Protein AF-A0AAW6RMY9-F1 (afdb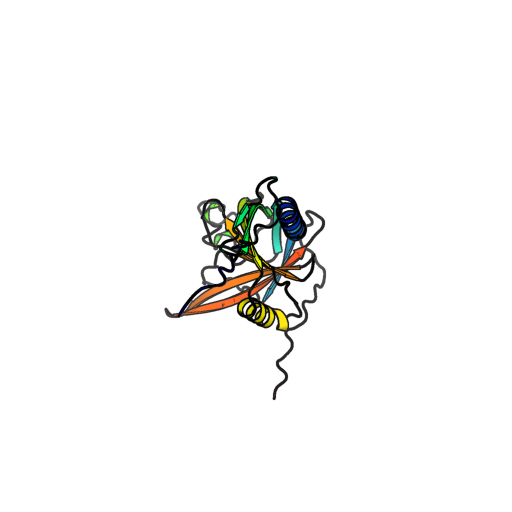_monomer_lite)

Secondary structure (DSSP, 8-state):
-----------------HHHHHHHHHHHHHHHSEEEEEEEEES----SSSPPPTTPPPTT-EEEEEEPTT--EEEGGGTEEEEEEEEEEESSPPGGGGGSTTTGGGS-TTS-S---S-EEEEEEEEEEE--HHHHHHHHHHHGGGT----SEEEEEEETT--SPPEEEEEETTTEEEEEEEEE--BTTB--EEEEEEEEEEESS------S---PPPPPPP---

Foldseek 3Di:
DDDDDPPPPPPPPVPDPPVVQVVVVVVVQLQQAAKKWFPDKVVGDDPDPAQDAPQDADHGKMKGKAFDPPAWDADSVQQKIKGKIKMKIADPGDLCQCSHPQRVVCAPPVSRDGDHDIDMFMKMKIKHFADPVRQVVVCVVCVLQPARWDRIWIWIATPVRDGDIWIWTDRPRFKIWTWDWGFPQDPNDTDIDTMITIITGDPDPDGDDPDDPDRDHRDDPPDD

Structure (mmCIF, N/CA/C/O backbone):
data_AF-A0AAW6RMY9-F1
#
_entry.id   AF-A0AAW6RMY9-F1
#
loop_
_atom_site.group_PDB
_atom_site.id
_atom_site.type_symbol
_atom_site.label_atom_id
_atom_site.label_alt_id
_atom_site.label_comp_id
_atom_site.label_asym_id
_atom_site.label_entity_id
_atom_site.label_seq_id
_atom_site.pdbx_PDB_ins_code
_atom_site.Cartn_x
_atom_site.Cartn_y
_atom_site.Cartn_z
_atom_site.occupancy
_atom_site.B_iso_or_equiv
_atom_site.auth_seq_id
_atom_site.auth_comp_id
_atom_site.auth_asym_id
_atom_site.auth_atom_id
_atom_site.pdbx_PDB_model_num
ATOM 1 N N . MET A 1 1 ? 59.620 4.412 -21.192 1.00 35.59 1 MET A N 1
ATOM 2 C CA . MET A 1 1 ? 58.927 5.672 -21.547 1.00 35.59 1 MET A CA 1
ATOM 3 C C . MET A 1 1 ? 57.607 5.329 -22.226 1.00 35.59 1 MET A C 1
ATOM 5 O O . MET A 1 1 ? 57.588 4.408 -23.027 1.00 35.59 1 MET A O 1
ATOM 9 N N . LYS A 1 2 ? 56.536 6.032 -21.825 1.00 31.38 2 LYS A N 1
ATOM 10 C CA . LYS A 1 2 ? 55.147 6.038 -22.344 1.00 31.38 2 LYS A CA 1
ATOM 11 C C . LYS A 1 2 ? 55.093 5.919 -23.886 1.00 31.38 2 LYS A C 1
ATOM 13 O O . LYS A 1 2 ? 55.986 6.436 -24.544 1.00 31.38 2 LYS A O 1
ATOM 18 N N . ARG A 1 3 ? 54.060 5.343 -24.514 1.00 35.50 3 ARG A N 1
ATOM 19 C CA . ARG A 1 3 ? 52.698 5.914 -24.663 1.00 35.50 3 ARG A CA 1
ATOM 20 C C . ARG A 1 3 ? 51.726 4.807 -25.114 1.00 35.50 3 ARG A C 1
ATOM 22 O O . ARG A 1 3 ? 51.980 4.140 -26.103 1.00 35.50 3 ARG A O 1
ATOM 29 N N . MET A 1 4 ? 50.753 4.460 -24.271 1.00 35.84 4 MET A N 1
ATOM 30 C CA . MET A 1 4 ? 49.359 4.946 -24.316 1.00 35.84 4 MET A CA 1
ATOM 31 C C . MET A 1 4 ? 48.554 4.395 -25.504 1.00 35.84 4 MET A C 1
ATOM 33 O O . MET A 1 4 ? 48.381 5.070 -26.513 1.00 35.84 4 MET A O 1
ATOM 37 N N . LEU A 1 5 ? 47.978 3.201 -25.312 1.00 36.66 5 LEU A N 1
ATOM 38 C CA . LEU A 1 5 ? 46.648 2.909 -25.842 1.00 36.66 5 LEU A CA 1
ATOM 39 C C . LEU A 1 5 ? 45.669 3.858 -25.138 1.00 36.66 5 LEU A C 1
ATOM 41 O O . LEU A 1 5 ? 45.364 3.671 -23.960 1.00 36.66 5 LEU A O 1
ATOM 45 N N . LEU A 1 6 ? 45.196 4.887 -25.839 1.00 35.59 6 LEU A N 1
ATOM 46 C CA . LEU A 1 6 ? 43.950 5.542 -25.461 1.00 35.59 6 LEU A CA 1
ATOM 47 C C . LEU A 1 6 ? 42.816 4.585 -25.833 1.00 35.59 6 LEU A C 1
ATOM 49 O O . LEU A 1 6 ? 42.291 4.605 -26.942 1.00 35.59 6 LEU A O 1
ATOM 53 N N . ALA A 1 7 ? 42.467 3.725 -24.880 1.00 39.03 7 ALA A N 1
ATOM 54 C CA . ALA A 1 7 ? 41.122 3.203 -24.786 1.00 39.03 7 ALA A CA 1
ATOM 55 C C . ALA A 1 7 ? 40.211 4.406 -24.521 1.00 39.03 7 ALA A C 1
ATOM 57 O O . ALA A 1 7 ? 40.140 4.924 -23.407 1.00 39.03 7 ALA A O 1
ATOM 58 N N . THR A 1 8 ? 39.543 4.883 -25.564 1.00 41.50 8 THR A N 1
ATOM 59 C CA . THR A 1 8 ? 38.285 5.605 -25.427 1.00 41.50 8 THR A CA 1
ATOM 60 C C . THR A 1 8 ? 37.304 4.650 -24.751 1.00 41.50 8 THR A C 1
ATOM 62 O O . THR A 1 8 ? 36.565 3.919 -25.405 1.00 41.50 8 THR A O 1
ATOM 65 N N . LEU A 1 9 ? 37.334 4.617 -23.413 1.00 38.09 9 LEU A N 1
ATOM 66 C CA . LEU A 1 9 ? 36.203 4.173 -22.616 1.00 38.09 9 LEU A CA 1
ATOM 67 C C . LEU A 1 9 ? 35.045 5.088 -23.006 1.00 38.09 9 LEU A C 1
ATOM 69 O O . LEU A 1 9 ? 34.932 6.220 -22.536 1.00 38.09 9 LEU A O 1
ATOM 73 N N . ALA A 1 10 ? 34.200 4.593 -23.904 1.00 40.12 10 ALA A N 1
ATOM 74 C CA . ALA A 1 10 ? 32.832 5.040 -23.974 1.00 40.12 10 ALA A CA 1
ATOM 75 C C . ALA A 1 10 ? 32.250 4.833 -22.572 1.00 40.12 10 ALA A C 1
ATOM 77 O O . ALA A 1 10 ? 31.985 3.707 -22.152 1.00 40.12 10 ALA A O 1
ATOM 78 N N . LEU A 1 11 ? 32.099 5.932 -21.835 1.00 38.81 11 LEU A N 1
ATOM 79 C CA . LEU A 1 11 ? 31.124 6.057 -20.764 1.00 38.81 11 LEU A CA 1
ATOM 80 C C . LEU A 1 11 ? 29.750 5.827 -21.403 1.00 38.81 11 LEU A C 1
ATOM 82 O O . LEU A 1 11 ? 29.025 6.766 -21.724 1.00 38.81 11 LEU A O 1
ATOM 86 N N . LEU A 1 12 ? 29.410 4.559 -21.634 1.00 39.88 12 LEU A N 1
ATOM 87 C CA . LEU A 1 12 ? 28.035 4.117 -21.764 1.00 39.88 12 LEU A CA 1
ATOM 88 C C . LEU A 1 12 ? 27.401 4.345 -20.394 1.00 39.88 12 LEU A C 1
ATOM 90 O O . LEU A 1 12 ? 27.313 3.452 -19.556 1.00 39.88 12 LEU A O 1
ATOM 94 N N . ALA A 1 13 ? 26.950 5.576 -20.161 1.00 41.66 13 ALA A N 1
ATOM 95 C CA . ALA A 1 13 ? 25.741 5.746 -19.389 1.00 41.66 13 ALA A CA 1
ATOM 96 C C . ALA A 1 13 ? 24.705 4.853 -20.083 1.00 41.66 13 ALA A C 1
ATOM 98 O O . ALA A 1 13 ? 24.342 5.123 -21.229 1.00 41.66 13 ALA A O 1
ATOM 99 N N . CYS A 1 14 ? 24.312 3.750 -19.441 1.00 43.59 14 CYS A N 1
ATOM 100 C CA . CYS A 1 14 ? 23.215 2.892 -19.879 1.00 43.59 14 CYS A CA 1
ATOM 101 C C . CYS A 1 14 ? 21.918 3.711 -19.877 1.00 43.59 14 CYS A C 1
ATOM 103 O O . CYS A 1 14 ? 21.077 3.596 -18.988 1.00 43.59 14 CYS A O 1
ATOM 105 N N . GLN A 1 15 ? 21.753 4.591 -20.859 1.00 53.41 15 GLN A N 1
ATOM 106 C CA . GLN A 1 15 ? 20.471 5.178 -21.172 1.00 53.41 15 GLN A CA 1
ATOM 107 C C . GLN A 1 15 ? 19.685 4.074 -21.860 1.00 53.41 15 GLN A C 1
ATOM 109 O O . GLN A 1 15 ? 19.936 3.751 -23.019 1.00 53.41 15 GLN A O 1
ATOM 114 N N . MET A 1 16 ? 18.766 3.453 -21.118 1.00 55.19 16 MET A N 1
ATOM 115 C CA . MET A 1 16 ? 17.828 2.512 -21.719 1.00 55.19 16 MET A CA 1
ATOM 116 C C . MET A 1 16 ? 17.157 3.184 -22.929 1.00 55.19 16 MET A C 1
ATOM 118 O O . MET A 1 16 ? 16.776 4.361 -22.821 1.00 55.19 16 MET A O 1
ATOM 122 N N . PRO A 1 17 ? 17.016 2.484 -24.068 1.00 61.41 17 PRO A N 1
ATOM 123 C CA . PRO A 1 17 ? 16.275 3.015 -25.203 1.00 61.41 17 PRO A CA 1
ATOM 124 C C . PRO A 1 17 ? 14.863 3.410 -24.751 1.00 61.41 17 PRO A C 1
ATOM 126 O O . PRO A 1 17 ? 14.283 2.760 -23.882 1.00 61.41 17 PRO A O 1
ATOM 129 N N . VAL A 1 18 ? 14.320 4.494 -25.316 1.00 60.19 18 VAL A N 1
ATOM 130 C CA . VAL A 1 18 ? 13.036 5.091 -24.893 1.00 60.19 18 VAL A CA 1
ATOM 131 C C . VAL A 1 18 ? 11.911 4.046 -24.830 1.00 60.19 18 VAL A C 1
ATOM 133 O O . VAL A 1 18 ? 11.194 4.003 -23.837 1.00 60.19 18 VAL A O 1
ATOM 136 N N . GLY A 1 19 ? 11.846 3.123 -25.797 1.00 59.50 19 GLY A N 1
ATOM 137 C CA . GLY A 1 19 ? 10.861 2.033 -25.796 1.00 59.50 19 GLY A CA 1
ATOM 138 C C . GLY A 1 19 ? 10.989 1.052 -24.621 1.00 59.50 19 GLY A C 1
ATOM 139 O O . GLY A 1 19 ? 9.982 0.644 -24.058 1.00 59.50 19 GLY A O 1
ATOM 140 N N . ALA A 1 20 ? 12.209 0.738 -24.169 1.00 63.69 20 ALA A N 1
ATOM 141 C CA . ALA A 1 20 ? 12.418 -0.133 -23.006 1.00 63.69 20 ALA A CA 1
ATOM 142 C C . ALA A 1 20 ? 12.040 0.554 -21.680 1.00 63.69 20 ALA A C 1
ATOM 144 O O . ALA A 1 20 ? 11.663 -0.111 -20.716 1.00 63.69 20 ALA A O 1
ATOM 145 N N . LYS A 1 21 ? 12.124 1.893 -21.619 1.00 63.91 21 LYS A N 1
ATOM 146 C CA . LYS A 1 21 ? 11.670 2.673 -20.455 1.00 63.91 21 LYS A CA 1
ATOM 147 C C . LYS A 1 21 ? 10.151 2.644 -20.329 1.00 63.91 21 LYS A C 1
ATOM 149 O O . LYS A 1 21 ? 9.634 2.418 -19.238 1.00 63.91 21 LYS A O 1
ATOM 154 N N . GLU A 1 22 ? 9.460 2.855 -21.444 1.00 66.56 22 GLU A N 1
ATOM 155 C CA . GLU A 1 22 ? 8.001 2.835 -21.505 1.00 66.56 22 GLU A CA 1
ATOM 156 C C . GLU A 1 22 ? 7.456 1.439 -21.173 1.00 66.56 22 GLU A C 1
ATOM 158 O O . GLU A 1 22 ? 6.573 1.306 -20.330 1.00 66.56 22 GLU A O 1
ATOM 163 N N . GLU A 1 23 ? 8.076 0.384 -21.708 1.00 72.50 23 GLU A N 1
ATOM 164 C CA . GLU A 1 23 ? 7.722 -1.003 -21.397 1.00 72.50 23 GLU A CA 1
ATOM 165 C C . GLU A 1 23 ? 7.930 -1.357 -19.912 1.00 72.50 23 GLU A C 1
ATOM 167 O O . GLU A 1 23 ? 7.066 -1.984 -19.297 1.00 72.50 23 GLU A O 1
ATOM 172 N N . ALA A 1 24 ? 9.023 -0.900 -19.289 1.00 75.62 24 ALA A N 1
ATOM 173 C CA . ALA A 1 24 ? 9.262 -1.112 -17.859 1.00 75.62 24 ALA A CA 1
ATOM 174 C C . ALA A 1 24 ? 8.212 -0.411 -16.977 1.00 75.62 24 ALA A C 1
ATOM 176 O O . ALA A 1 24 ? 7.733 -0.995 -16.003 1.00 75.62 24 ALA A O 1
ATOM 177 N N . CYS A 1 25 ? 7.813 0.813 -17.332 1.00 76.19 25 CYS A N 1
ATOM 178 C CA . CYS A 1 25 ? 6.732 1.520 -16.644 1.00 76.19 25 CYS A CA 1
ATOM 179 C C . CYS A 1 25 ? 5.368 0.849 -16.854 1.00 76.19 25 CYS A C 1
ATOM 181 O O . CYS A 1 25 ? 4.580 0.785 -15.914 1.00 76.19 25 CYS A O 1
ATOM 183 N N . LEU A 1 26 ? 5.098 0.285 -18.036 1.00 77.31 26 LEU A N 1
ATOM 184 C CA . LEU A 1 26 ? 3.883 -0.497 -18.290 1.00 77.31 26 LEU A CA 1
ATOM 185 C C . LEU A 1 26 ? 3.832 -1.785 -17.452 1.00 77.31 26 LEU A C 1
ATOM 187 O O . LEU A 1 26 ? 2.762 -2.163 -16.972 1.00 77.31 26 LEU A O 1
ATOM 191 N N . GLN A 1 27 ? 4.973 -2.439 -17.224 1.00 81.50 27 GLN A N 1
ATOM 192 C CA . GLN A 1 27 ? 5.052 -3.592 -16.321 1.00 81.50 27 GLN A CA 1
ATOM 193 C C . GLN A 1 27 ? 4.770 -3.201 -14.866 1.00 81.50 27 GLN A C 1
ATOM 195 O O . GLN A 1 27 ? 3.984 -3.871 -14.194 1.00 81.50 27 GLN A O 1
ATOM 200 N N . ASP A 1 28 ? 5.380 -2.112 -14.388 1.00 83.12 28 ASP A N 1
ATOM 201 C CA . ASP A 1 28 ? 5.162 -1.604 -13.028 1.00 83.12 28 ASP A CA 1
ATOM 202 C C . ASP A 1 28 ? 3.698 -1.173 -12.831 1.00 83.12 28 ASP A C 1
ATOM 204 O O . ASP A 1 28 ? 3.064 -1.545 -11.840 1.00 83.12 28 ASP A O 1
ATOM 208 N N . ARG A 1 29 ? 3.124 -0.488 -13.831 1.00 84.00 29 ARG A N 1
ATOM 209 C CA . ARG A 1 29 ? 1.697 -0.151 -13.919 1.00 84.00 29 ARG A CA 1
ATOM 210 C C . ARG A 1 29 ? 0.822 -1.395 -13.778 1.00 84.00 29 ARG A C 1
ATOM 212 O O . ARG A 1 29 ? -0.085 -1.403 -12.954 1.00 84.00 29 ARG A O 1
ATOM 219 N N . GLY A 1 30 ? 1.101 -2.460 -14.532 1.00 83.44 30 GLY A N 1
ATOM 220 C CA . GLY A 1 30 ? 0.297 -3.688 -14.517 1.00 83.44 30 GLY A CA 1
ATOM 221 C C . GLY A 1 30 ? 0.263 -4.418 -13.165 1.00 83.44 30 GLY A C 1
ATOM 222 O O . GLY A 1 30 ? -0.679 -5.175 -12.900 1.00 83.44 30 GLY A O 1
ATOM 223 N N . LEU A 1 31 ? 1.267 -4.194 -12.309 1.00 88.44 31 LEU A N 1
ATOM 224 C CA . LEU A 1 31 ? 1.296 -4.681 -10.929 1.00 88.44 31 LEU A CA 1
ATOM 225 C C . LEU A 1 31 ? 0.642 -3.702 -9.951 1.00 88.44 31 LEU A C 1
ATOM 227 O O . LEU A 1 31 ? -0.108 -4.142 -9.087 1.00 88.44 31 LEU A O 1
ATOM 231 N N . LEU A 1 32 ? 0.880 -2.399 -10.054 1.00 89.94 32 LEU A N 1
ATOM 232 C CA . LEU A 1 32 ? 0.306 -1.437 -9.110 1.00 89.94 32 LEU A CA 1
ATOM 233 C C . LEU A 1 32 ? -1.183 -1.199 -9.333 1.00 89.94 32 LEU A C 1
ATOM 235 O O . LEU A 1 32 ? -1.934 -1.144 -8.364 1.00 89.94 32 LEU A O 1
ATOM 239 N N . GLU A 1 33 ? -1.621 -1.068 -10.583 1.00 90.44 33 GLU A N 1
ATOM 240 C CA . GLU A 1 33 ? -3.007 -0.728 -10.879 1.00 90.44 33 GLU A CA 1
ATOM 241 C C . GLU A 1 33 ? -3.961 -1.826 -10.429 1.00 90.44 33 GLU A C 1
ATOM 243 O O . GLU A 1 33 ? -3.798 -3.004 -10.758 1.00 90.44 33 GLU A O 1
ATOM 248 N N . GLY A 1 34 ? -4.994 -1.431 -9.696 1.00 91.75 34 GLY A N 1
ATOM 249 C CA . GLY A 1 34 ? -6.040 -2.328 -9.235 1.00 91.75 34 GLY A CA 1
ATOM 250 C C . GLY A 1 34 ? -6.568 -1.963 -7.860 1.00 91.75 34 GLY A C 1
ATOM 251 O O . GLY A 1 34 ? -6.213 -0.945 -7.271 1.00 91.75 34 GLY A O 1
ATOM 252 N N . THR A 1 35 ? -7.448 -2.821 -7.355 1.00 94.31 35 THR A N 1
ATOM 253 C CA . THR A 1 35 ? -8.084 -2.655 -6.052 1.00 94.31 35 THR A CA 1
ATOM 254 C C . THR A 1 35 ? -7.593 -3.720 -5.091 1.00 94.31 35 THR A C 1
ATOM 256 O O . THR A 1 35 ? -7.531 -4.901 -5.435 1.00 94.31 35 THR A O 1
ATOM 259 N N . PHE A 1 36 ? -7.288 -3.302 -3.870 1.00 95.25 36 PHE A N 1
ATOM 260 C CA . PHE A 1 36 ? -6.687 -4.113 -2.831 1.00 95.25 36 PHE A CA 1
ATOM 261 C C . PHE A 1 36 ? -7.446 -3.932 -1.519 1.00 95.25 36 PHE A C 1
ATOM 263 O O . PHE A 1 36 ? -7.850 -2.823 -1.176 1.00 95.25 36 PHE A O 1
ATOM 270 N N . VAL A 1 37 ? -7.646 -5.020 -0.783 1.00 95.25 37 VAL A N 1
ATOM 271 C CA . VAL A 1 37 ? -8.290 -5.001 0.538 1.00 95.25 37 VAL A CA 1
ATOM 272 C C . VAL A 1 37 ? -7.313 -5.561 1.557 1.00 95.25 37 VAL A C 1
ATOM 274 O O . VAL A 1 37 ? -6.754 -6.636 1.325 1.00 95.25 37 VAL A O 1
ATOM 277 N N . LEU A 1 38 ? -7.108 -4.845 2.662 1.00 94.56 38 LEU A N 1
ATOM 278 C CA . LEU A 1 38 ? -6.324 -5.326 3.790 1.00 94.56 38 LEU A CA 1
ATOM 279 C C . LEU A 1 38 ? -7.030 -6.541 4.392 1.00 94.56 38 LEU A C 1
ATOM 281 O O . LEU A 1 38 ? -8.145 -6.431 4.897 1.00 94.56 38 LEU A O 1
ATOM 285 N N . VAL A 1 39 ? -6.375 -7.698 4.329 1.00 91.25 39 VAL A N 1
ATOM 286 C CA . VAL A 1 39 ? -6.915 -8.956 4.865 1.00 91.25 39 VAL A CA 1
ATOM 287 C C . VAL A 1 39 ? -6.246 -9.375 6.166 1.00 91.25 39 VAL A C 1
ATOM 289 O O . VAL A 1 39 ? -6.802 -10.197 6.890 1.00 91.25 39 VAL A O 1
ATOM 292 N N . LYS A 1 40 ? -5.045 -8.861 6.463 1.00 89.12 40 LYS A N 1
ATOM 293 C CA . LYS A 1 40 ? -4.337 -9.185 7.704 1.00 89.12 40 LYS A CA 1
ATOM 294 C C . LYS A 1 40 ? -3.233 -8.185 8.026 1.00 89.12 40 LYS A C 1
ATOM 296 O O . LYS A 1 40 ? -2.450 -7.850 7.143 1.00 89.12 40 LYS A O 1
ATOM 301 N N . SER A 1 41 ? -3.100 -7.837 9.301 1.00 89.88 41 SER A N 1
ATOM 302 C CA . SER A 1 41 ? -1.914 -7.183 9.862 1.00 89.88 41 SER A CA 1
ATOM 303 C C . SER A 1 41 ? -1.181 -8.147 10.797 1.00 89.88 41 SER A C 1
ATOM 305 O O . SER A 1 41 ? -1.823 -8.915 11.522 1.00 89.88 41 SER A O 1
ATOM 307 N N . ILE A 1 42 ? 0.154 -8.164 10.754 1.00 87.12 42 ILE A N 1
ATOM 308 C CA . ILE A 1 42 ? 0.976 -9.011 11.624 1.00 87.12 42 ILE A CA 1
ATOM 309 C C . ILE A 1 42 ? 2.157 -8.216 12.213 1.00 87.12 42 ILE A C 1
ATOM 311 O O . ILE A 1 42 ? 3.031 -7.813 11.448 1.00 87.12 42 ILE A O 1
ATOM 315 N N . PRO A 1 43 ? 2.224 -8.041 13.549 1.00 83.88 43 PRO A N 1
ATOM 316 C CA . PRO A 1 43 ? 1.195 -8.427 14.517 1.00 83.88 43 PRO A CA 1
ATOM 317 C C . PRO A 1 43 ? -0.134 -7.701 14.251 1.00 83.88 43 PRO A C 1
ATOM 319 O O . PRO A 1 43 ? -0.183 -6.719 13.512 1.00 83.88 43 PRO A O 1
ATOM 322 N N . ALA A 1 44 ? -1.225 -8.221 14.819 1.00 82.50 44 ALA A N 1
ATOM 323 C CA . ALA A 1 44 ? -2.502 -7.519 14.758 1.00 82.50 44 ALA A CA 1
ATOM 324 C C . ALA A 1 44 ? -2.339 -6.128 15.388 1.00 82.50 44 ALA A C 1
ATOM 326 O O . ALA A 1 44 ? -1.686 -5.990 16.426 1.00 82.50 44 ALA A O 1
ATOM 327 N N . VAL A 1 45 ? -2.911 -5.109 14.754 1.00 77.50 45 VAL A N 1
ATOM 328 C CA . VAL A 1 45 ? -2.804 -3.729 15.230 1.00 77.50 45 VAL A CA 1
ATOM 329 C C . VAL A 1 45 ? -3.856 -3.523 16.312 1.00 77.50 45 VAL A C 1
ATOM 331 O O . VAL A 1 45 ? -5.046 -3.461 16.021 1.00 77.50 45 VAL A O 1
ATOM 334 N N . SER A 1 46 ? -3.431 -3.443 17.574 1.00 66.69 46 SER A N 1
ATOM 335 C CA . SER A 1 46 ? -4.312 -3.049 18.674 1.00 66.69 46 SER A CA 1
ATOM 336 C C . SER A 1 46 ? -4.216 -1.547 18.889 1.00 66.69 46 SER A C 1
ATOM 338 O O . SER A 1 46 ? -3.153 -1.023 19.216 1.00 66.69 46 SER A O 1
ATOM 340 N N . ILE A 1 47 ? -5.340 -0.866 18.733 1.00 58.91 47 ILE A N 1
ATOM 341 C CA . ILE A 1 47 ? -5.421 0.590 18.738 1.00 58.91 47 ILE A CA 1
ATOM 342 C C . ILE A 1 47 ? -5.638 1.069 20.179 1.00 58.91 47 ILE A C 1
ATOM 344 O O . ILE A 1 47 ? -6.738 1.466 20.565 1.00 58.91 47 ILE A O 1
ATOM 348 N N . GLY A 1 48 ? -4.606 0.906 21.010 1.00 62.00 48 GLY A N 1
ATOM 349 C CA . GLY A 1 48 ? -4.574 1.417 22.384 1.00 62.00 48 GLY A CA 1
ATOM 350 C C . GLY A 1 48 ? -4.406 2.943 22.442 1.00 62.00 48 GLY A C 1
ATOM 351 O O . GLY A 1 48 ? -4.838 3.659 21.543 1.00 62.00 48 GLY A O 1
ATOM 352 N N . GLU A 1 49 ? -3.756 3.442 23.500 1.00 49.75 49 GLU A N 1
ATOM 353 C CA . GLU A 1 49 ? -3.443 4.876 23.698 1.00 49.75 49 GLU A CA 1
ATOM 354 C C . GLU A 1 49 ? -2.263 5.389 22.848 1.00 49.75 49 GLU A C 1
ATOM 356 O O . GLU A 1 49 ? -1.938 6.572 22.889 1.00 49.75 49 GLU A O 1
ATOM 361 N N . SER A 1 50 ? -1.600 4.518 22.085 1.00 54.47 50 SER A N 1
ATOM 362 C CA . SER A 1 50 ? -0.497 4.893 21.198 1.00 54.47 50 SER A CA 1
ATOM 363 C C . SER A 1 50 ? -1.011 5.628 19.959 1.00 54.47 50 SER A C 1
ATOM 365 O O . SER A 1 50 ? -1.947 5.153 19.309 1.00 54.47 50 SER A O 1
ATOM 367 N N . GLU A 1 51 ? -0.366 6.739 19.594 1.00 59.56 51 GLU A N 1
ATOM 368 C CA . GLU A 1 51 ? -0.598 7.404 18.311 1.00 59.56 51 GLU A CA 1
ATOM 369 C C . GLU A 1 51 ? -0.341 6.416 17.171 1.00 59.56 51 GLU A C 1
ATOM 371 O O . GLU A 1 51 ? 0.739 5.842 17.030 1.00 59.56 51 GLU A O 1
ATOM 376 N N . LEU A 1 52 ? -1.374 6.175 16.369 1.00 65.81 52 LEU A N 1
ATOM 377 C CA . LEU A 1 52 ? -1.250 5.347 15.184 1.00 65.81 52 LEU A CA 1
ATOM 378 C C . LEU A 1 52 ? -0.445 6.110 14.130 1.00 65.81 52 LEU A C 1
ATOM 380 O O . LEU A 1 52 ? -0.879 7.163 13.655 1.00 65.81 52 LEU A O 1
ATOM 384 N N . ASP A 1 53 ? 0.691 5.540 13.733 1.00 69.88 53 ASP A N 1
ATOM 385 C CA . ASP A 1 53 ? 1.478 6.029 12.603 1.00 69.88 53 ASP A CA 1
ATOM 386 C C . ASP A 1 53 ? 0.600 6.073 11.332 1.00 69.88 53 ASP A C 1
ATOM 388 O O . ASP A 1 53 ? -0.213 5.178 11.069 1.00 69.88 53 ASP A O 1
ATOM 392 N N . GLY A 1 54 ? 0.743 7.134 10.531 1.00 69.38 54 GLY A N 1
ATOM 393 C CA . GLY A 1 54 ? 0.02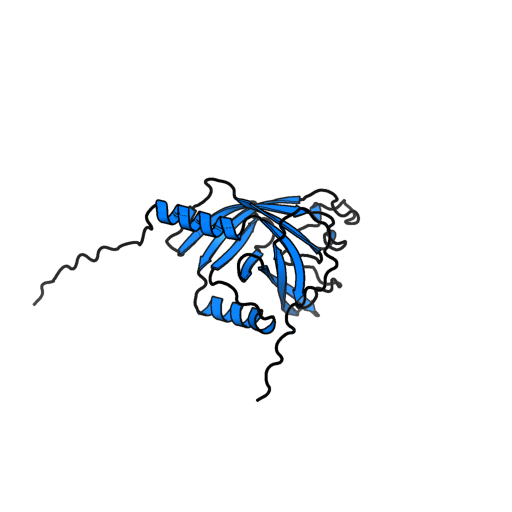2 7.305 9.266 1.00 69.38 54 GLY A CA 1
ATOM 394 C C . GLY A 1 54 ? 0.388 6.277 8.183 1.00 69.38 54 GLY A C 1
ATOM 395 O O . GLY A 1 54 ? -0.311 6.185 7.172 1.00 69.38 54 GLY A O 1
ATOM 396 N N . THR A 1 55 ? 1.460 5.501 8.378 1.00 81.44 55 THR A N 1
ATOM 397 C CA . THR A 1 55 ? 1.866 4.388 7.500 1.00 81.44 55 THR A CA 1
ATOM 398 C C . THR A 1 55 ? 1.062 3.110 7.728 1.00 81.44 55 THR A C 1
ATOM 400 O O . THR A 1 55 ? 1.071 2.223 6.870 1.00 81.44 55 THR A O 1
ATOM 403 N N . VAL A 1 56 ? 0.356 3.003 8.859 1.00 88.25 56 VAL A N 1
ATOM 404 C CA . VAL A 1 56 ? -0.441 1.829 9.222 1.00 88.25 56 VAL A CA 1
ATOM 405 C C . VAL A 1 56 ? -1.849 1.962 8.645 1.00 88.25 56 VAL A C 1
ATOM 407 O O . VAL A 1 56 ? -2.576 2.911 8.935 1.00 88.25 56 VAL A O 1
ATOM 410 N N . PHE A 1 57 ? -2.270 0.983 7.851 1.00 90.69 57 PHE A N 1
ATOM 411 C CA . PHE A 1 57 ? -3.663 0.863 7.420 1.00 90.69 57 PHE A CA 1
ATOM 412 C C . PHE A 1 57 ? -4.511 0.177 8.499 1.00 90.69 57 PHE A C 1
ATOM 414 O O . PHE A 1 57 ? -4.017 -0.666 9.242 1.00 90.69 57 PHE A O 1
ATOM 421 N N . LEU A 1 58 ? -5.797 0.507 8.581 1.00 88.12 58 LEU A N 1
ATOM 422 C CA . LEU A 1 58 ? -6.709 -0.108 9.547 1.00 88.12 58 LEU A CA 1
ATOM 423 C C . LEU A 1 58 ? -7.437 -1.311 8.950 1.00 88.12 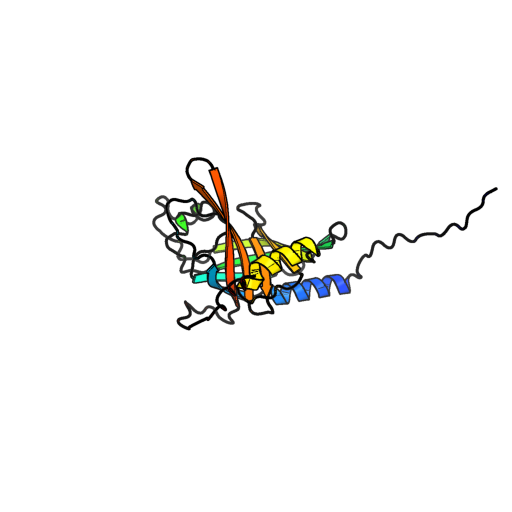58 LEU A C 1
ATOM 425 O O . LEU A 1 58 ? -7.636 -1.381 7.736 1.00 88.12 58 LEU A O 1
ATOM 429 N N . ASP A 1 59 ? -7.821 -2.262 9.801 1.00 85.50 59 ASP A N 1
ATOM 430 C CA . ASP A 1 59 ? -8.425 -3.529 9.380 1.00 85.50 59 ASP A CA 1
ATOM 431 C C . ASP A 1 59 ? -9.613 -3.324 8.427 1.00 85.50 59 ASP A C 1
ATOM 433 O O . ASP A 1 59 ? -10.474 -2.466 8.623 1.00 85.50 59 ASP A O 1
ATOM 437 N N . GLY A 1 60 ? -9.637 -4.114 7.349 1.00 86.44 60 GLY A N 1
ATOM 438 C CA . GLY A 1 60 ? -10.651 -4.019 6.298 1.00 86.44 60 GLY A CA 1
ATOM 439 C C . GLY A 1 60 ? -10.465 -2.860 5.312 1.00 86.44 60 GLY A C 1
ATOM 440 O O . GLY A 1 60 ? -11.239 -2.774 4.355 1.00 86.44 60 GLY A O 1
ATOM 441 N N . GLN A 1 61 ? -9.444 -2.005 5.479 1.00 92.69 61 GLN A N 1
ATOM 442 C CA . GLN A 1 61 ? -9.198 -0.889 4.567 1.00 92.69 61 GLN A CA 1
ATOM 443 C C . GLN A 1 61 ? -9.070 -1.366 3.122 1.00 92.69 61 GLN A C 1
ATOM 445 O O . GLN A 1 61 ? -8.276 -2.247 2.780 1.00 92.69 61 GLN A O 1
ATOM 450 N N . LYS A 1 62 ? -9.834 -0.712 2.252 1.00 95.12 62 LYS A N 1
ATOM 451 C CA . LYS A 1 62 ? -9.817 -0.933 0.814 1.00 95.12 62 LYS A CA 1
ATOM 452 C C . LYS A 1 62 ? -9.185 0.253 0.103 1.00 95.12 62 LYS A C 1
ATOM 454 O O . LYS A 1 62 ? -9.594 1.392 0.330 1.00 95.12 62 LYS A O 1
ATOM 459 N N . ILE A 1 63 ? -8.229 -0.024 -0.777 1.00 95.31 63 ILE A N 1
ATOM 460 C CA . ILE A 1 63 ? -7.566 0.975 -1.615 1.00 95.31 63 ILE A CA 1
ATOM 461 C C . ILE A 1 63 ? -7.681 0.607 -3.096 1.00 95.31 63 ILE A C 1
ATOM 463 O O . ILE A 1 63 ? -7.645 -0.570 -3.450 1.00 95.31 63 ILE A O 1
ATOM 467 N N . SER A 1 64 ? -7.808 1.600 -3.971 1.00 95.06 64 SER A N 1
ATOM 468 C CA . SER A 1 64 ? -7.569 1.441 -5.410 1.00 95.06 64 SER A CA 1
ATOM 469 C C . SER A 1 64 ? -6.394 2.303 -5.827 1.00 95.06 64 SER A C 1
ATOM 471 O O . SER A 1 64 ? -6.296 3.436 -5.373 1.00 95.06 64 SER A O 1
ATOM 473 N N . ILE A 1 65 ? -5.544 1.784 -6.705 1.00 94.38 65 ILE A N 1
ATOM 474 C CA . ILE A 1 65 ? -4.419 2.506 -7.296 1.00 94.38 65 ILE A CA 1
ATOM 475 C C . ILE A 1 65 ? -4.665 2.589 -8.804 1.00 94.38 65 ILE A C 1
ATOM 477 O O . ILE A 1 65 ? -4.943 1.566 -9.435 1.00 94.38 65 ILE A O 1
ATOM 481 N N . ALA A 1 66 ? -4.584 3.792 -9.368 1.00 90.62 66 ALA A N 1
ATOM 482 C CA . ALA A 1 66 ? -4.783 4.064 -10.792 1.00 90.62 66 ALA A CA 1
ATOM 483 C C . ALA A 1 66 ? -3.616 4.889 -11.346 1.00 90.62 66 ALA A C 1
ATOM 485 O O . ALA A 1 66 ? -3.143 5.812 -10.687 1.00 90.62 66 ALA A O 1
ATOM 486 N N . TYR A 1 67 ? -3.118 4.546 -12.531 1.00 85.00 67 TYR A N 1
ATOM 487 C CA . TYR A 1 67 ? -1.982 5.227 -13.150 1.00 85.00 67 TYR A CA 1
ATOM 488 C C . TYR A 1 67 ? -2.420 6.497 -13.882 1.00 85.00 67 TYR A C 1
ATOM 490 O O . TYR A 1 67 ? -3.414 6.488 -14.608 1.00 85.00 67 TYR A O 1
ATOM 498 N N . HIS A 1 68 ? -1.642 7.575 -13.762 1.00 81.81 68 HIS A N 1
ATOM 499 C CA . HIS A 1 68 ? -1.789 8.733 -14.642 1.00 81.81 68 HIS A CA 1
ATOM 500 C C . HIS A 1 68 ? -0.942 8.542 -15.900 1.00 81.81 68 HIS A C 1
ATOM 502 O O . HIS A 1 68 ? 0.289 8.467 -15.828 1.00 81.81 68 HIS A O 1
ATOM 508 N N . GLU A 1 69 ? -1.597 8.489 -17.059 1.00 74.25 69 GLU A N 1
ATOM 509 C CA . GLU A 1 69 ? -0.923 8.322 -18.347 1.00 74.25 69 GLU A CA 1
ATOM 510 C C . GLU A 1 69 ? 0.121 9.417 -18.612 1.00 74.25 69 GLU A C 1
ATOM 512 O O . GLU A 1 69 ? -0.059 10.580 -18.254 1.00 74.25 69 GLU A O 1
ATOM 517 N N . GLY A 1 70 ? 1.242 9.030 -19.230 1.00 71.06 70 GLY A N 1
ATOM 518 C CA . GLY A 1 70 ? 2.326 9.954 -19.582 1.00 71.06 70 GLY A CA 1
ATOM 519 C C . GLY A 1 70 ? 3.217 10.394 -18.415 1.00 71.06 70 GLY A C 1
ATOM 520 O O . GLY A 1 70 ? 4.068 11.257 -18.603 1.00 71.06 70 GLY A O 1
ATOM 521 N N . SER A 1 71 ? 3.066 9.813 -17.220 1.00 78.25 71 SER A N 1
ATOM 522 C CA . SER A 1 71 ? 3.791 10.247 -16.014 1.00 78.25 71 SER A CA 1
ATOM 523 C C . SER A 1 71 ? 5.126 9.536 -15.745 1.00 78.25 71 SER A C 1
ATOM 525 O O . SER A 1 71 ? 5.724 9.755 -14.695 1.00 78.25 71 SER A O 1
ATOM 527 N N . CYS A 1 72 ? 5.595 8.669 -16.647 1.00 82.50 72 CYS A N 1
ATOM 528 C CA . CYS A 1 72 ? 6.800 7.861 -16.436 1.00 82.50 72 CYS A CA 1
ATOM 529 C C . CYS A 1 72 ? 8.094 8.661 -16.657 1.00 82.50 72 CYS A C 1
ATOM 531 O O . CYS A 1 72 ? 8.471 8.980 -17.785 1.00 82.50 72 CYS A O 1
ATOM 533 N N . GLU A 1 73 ? 8.828 8.894 -15.574 1.00 83.75 73 GLU A N 1
ATOM 534 C CA . GLU A 1 73 ? 10.179 9.440 -15.583 1.00 83.75 73 GLU A CA 1
ATOM 535 C C . GLU A 1 73 ? 11.185 8.365 -15.162 1.00 83.75 73 GLU A C 1
ATOM 537 O O . GLU A 1 73 ? 10.975 7.628 -14.203 1.00 83.75 73 GLU A O 1
ATOM 542 N N . SER A 1 74 ? 12.319 8.276 -15.854 1.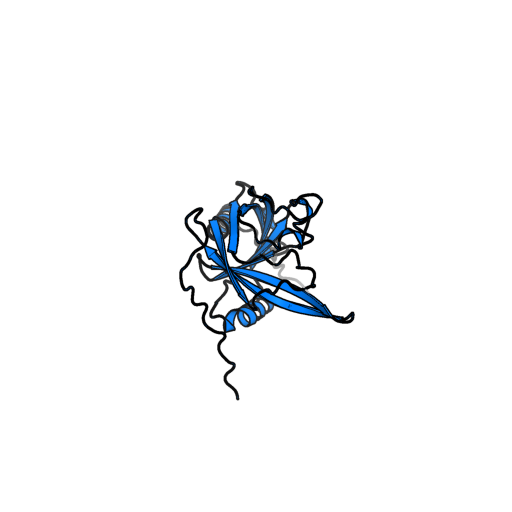00 79.00 74 SER A N 1
ATOM 543 C CA . SER A 1 74 ? 13.436 7.423 -15.437 1.00 79.00 74 SER A CA 1
ATOM 544 C C . SER A 1 74 ? 14.528 8.299 -14.853 1.00 79.00 74 SER A C 1
ATOM 546 O O . SER A 1 74 ? 14.901 9.295 -15.473 1.00 79.00 74 SER A O 1
ATOM 548 N N . TRP A 1 75 ? 15.036 7.930 -13.679 1.00 77.56 75 TRP A N 1
ATOM 549 C CA . TRP A 1 75 ? 16.115 8.619 -12.977 1.00 77.56 75 TRP A CA 1
ATOM 550 C C . TRP A 1 75 ? 17.345 7.694 -12.948 1.00 77.56 75 TRP A C 1
ATOM 552 O O . TRP A 1 75 ? 17.538 6.925 -12.003 1.00 77.56 75 TRP A O 1
ATOM 562 N N . PRO A 1 76 ? 18.192 7.719 -13.999 1.00 70.12 76 PRO A N 1
ATOM 563 C CA . PRO A 1 76 ? 19.236 6.713 -14.193 1.00 70.12 76 PRO A CA 1
ATOM 564 C C . PRO A 1 76 ? 20.335 6.756 -13.129 1.00 70.12 76 PRO A C 1
ATOM 566 O O . PRO A 1 76 ? 20.954 5.732 -12.859 1.00 70.12 76 PRO A O 1
ATOM 569 N N . SER A 1 77 ? 20.569 7.922 -12.518 1.00 69.69 77 SER A N 1
ATOM 570 C CA . SER A 1 77 ? 21.584 8.121 -11.476 1.00 69.69 77 SER A CA 1
ATOM 571 C C . SER A 1 77 ? 21.340 7.278 -10.226 1.00 69.69 77 SER A C 1
ATOM 573 O O . SER A 1 77 ? 22.297 6.918 -9.550 1.00 69.69 77 SER A O 1
ATOM 575 N N . ILE A 1 78 ? 20.078 6.951 -9.943 1.00 66.94 78 ILE A N 1
ATOM 576 C CA . ILE A 1 78 ? 19.668 6.134 -8.796 1.00 66.94 78 ILE A CA 1
ATOM 577 C C . ILE A 1 78 ? 18.895 4.881 -9.228 1.00 66.94 78 ILE A C 1
ATOM 579 O O . ILE A 1 78 ? 18.213 4.267 -8.418 1.00 66.94 78 ILE A O 1
ATOM 583 N N . GLN A 1 79 ? 18.980 4.528 -10.518 1.00 78.44 79 GLN A N 1
ATOM 584 C CA . GLN A 1 79 ? 18.328 3.359 -11.122 1.00 78.44 79 GLN A CA 1
ATOM 585 C C . GLN A 1 79 ? 16.834 3.227 -10.781 1.00 78.44 79 GLN A C 1
ATOM 587 O O . GLN A 1 79 ? 16.295 2.124 -10.707 1.00 78.44 79 GLN A O 1
ATOM 592 N N . SER A 1 80 ? 16.149 4.358 -10.616 1.00 83.31 80 SER A N 1
ATOM 593 C CA . SER A 1 80 ? 14.736 4.380 -10.264 1.00 83.31 80 SER A CA 1
ATOM 594 C C . SER A 1 80 ? 13.871 4.860 -11.423 1.00 83.31 80 SER A C 1
ATOM 596 O O . SER A 1 80 ? 14.325 5.477 -12.399 1.00 83.31 80 SER A O 1
ATOM 598 N N . ARG A 1 81 ? 12.590 4.532 -11.327 1.00 88.88 81 ARG A N 1
ATOM 599 C CA . ARG A 1 81 ? 11.525 5.063 -12.168 1.00 88.88 81 ARG A CA 1
ATOM 600 C C . ARG A 1 81 ? 10.514 5.737 -11.273 1.00 88.88 81 ARG A C 1
ATOM 602 O O . ARG A 1 81 ? 10.232 5.253 -10.182 1.00 88.88 81 ARG A O 1
ATOM 609 N N . VAL A 1 82 ? 9.971 6.843 -11.741 1.00 88.56 82 VAL A N 1
ATOM 610 C CA . VAL A 1 82 ? 8.983 7.613 -11.012 1.00 88.56 82 VAL A CA 1
ATOM 611 C C . VAL A 1 82 ? 7.755 7.794 -11.878 1.00 88.56 82 VAL A C 1
ATOM 613 O O . VAL A 1 82 ? 7.842 7.944 -13.093 1.00 88.56 82 VAL A O 1
ATOM 616 N N . SER A 1 83 ? 6.591 7.694 -11.260 1.00 90.25 83 SER A N 1
ATOM 617 C CA . SER A 1 83 ? 5.313 7.779 -11.946 1.00 90.25 83 SER A CA 1
ATOM 618 C C . SER A 1 83 ? 4.257 8.360 -11.029 1.00 90.25 83 SER A C 1
ATOM 620 O O . SER A 1 83 ? 4.304 8.165 -9.813 1.00 90.25 83 SER A O 1
ATOM 622 N N . ASN A 1 84 ? 3.300 9.066 -11.616 1.00 91.06 84 ASN A N 1
ATOM 623 C CA . ASN A 1 84 ? 2.179 9.617 -10.877 1.00 91.06 84 ASN A CA 1
ATOM 624 C C . ASN A 1 84 ? 1.028 8.616 -10.899 1.00 91.06 84 ASN A C 1
ATOM 626 O O . ASN A 1 84 ? 0.675 8.059 -11.940 1.00 91.06 84 ASN A O 1
ATOM 630 N N . TYR A 1 85 ? 0.434 8.419 -9.733 1.00 92.19 85 TYR A N 1
ATOM 631 C CA . TYR A 1 85 ? -0.740 7.584 -9.547 1.00 92.19 85 TYR A CA 1
ATOM 632 C C . TYR A 1 85 ? -1.783 8.346 -8.743 1.00 92.19 85 TYR A C 1
ATOM 634 O O . TYR A 1 85 ? -1.484 9.324 -8.068 1.00 92.19 85 TYR A O 1
ATOM 642 N N . GLU A 1 86 ? -2.996 7.838 -8.760 1.00 92.44 86 GLU A N 1
ATOM 643 C CA . GLU A 1 86 ? -4.040 8.185 -7.820 1.00 92.44 86 GLU A CA 1
ATOM 644 C C . GLU A 1 86 ? -4.274 6.998 -6.888 1.00 92.44 86 GLU A C 1
ATOM 646 O O . GLU A 1 86 ? -4.338 5.851 -7.338 1.00 92.44 86 GLU A O 1
ATOM 651 N N . MET A 1 87 ? -4.412 7.270 -5.590 1.00 93.81 87 MET A N 1
ATOM 652 C CA . MET A 1 87 ? -4.867 6.292 -4.611 1.00 93.81 87 MET A CA 1
ATOM 653 C C . MET A 1 87 ? -6.222 6.711 -4.044 1.00 93.81 87 MET A C 1
ATOM 655 O O . MET A 1 87 ? -6.385 7.806 -3.500 1.00 93.81 87 MET A O 1
ATOM 659 N N . LEU A 1 88 ? -7.194 5.811 -4.161 1.00 93.50 88 LEU A N 1
ATOM 660 C CA . LEU A 1 88 ? -8.542 5.962 -3.630 1.00 93.50 88 LEU A CA 1
ATOM 661 C C . LEU A 1 88 ? -8.691 5.095 -2.389 1.00 93.50 88 LEU A C 1
ATOM 663 O O . LEU A 1 88 ? -8.556 3.877 -2.473 1.00 93.50 88 LEU A O 1
ATOM 667 N N . PHE A 1 89 ? -9.033 5.702 -1.265 1.00 93.44 89 PHE A N 1
ATOM 668 C CA . PHE A 1 89 ? -9.365 5.023 -0.022 1.00 93.44 89 PHE A CA 1
ATOM 669 C C . PHE A 1 89 ? -10.887 4.914 0.068 1.00 93.44 89 PHE A C 1
ATOM 671 O O . PHE A 1 89 ? -11.600 5.920 0.032 1.00 93.44 89 PHE A O 1
ATOM 678 N N . HIS A 1 90 ? -11.394 3.685 0.142 1.00 93.31 90 HIS A N 1
ATOM 679 C CA . HIS A 1 90 ? -12.830 3.413 0.091 1.00 93.31 90 HIS A CA 1
ATOM 680 C C . HIS A 1 90 ? -13.423 3.237 1.492 1.00 93.31 90 HIS A C 1
ATOM 682 O O . HIS A 1 90 ? -12.798 2.566 2.317 1.00 93.31 90 HIS A O 1
ATOM 688 N N . PRO A 1 91 ? -14.646 3.746 1.739 1.00 90.69 91 PRO A N 1
ATOM 689 C CA . PRO A 1 91 ? -15.420 3.394 2.922 1.00 90.69 91 PRO A CA 1
ATOM 690 C C . PRO A 1 91 ? -15.953 1.941 2.841 1.00 90.69 91 PRO A C 1
ATOM 692 O O . PRO A 1 91 ? -16.048 1.375 1.744 1.00 90.69 91 PRO A O 1
ATOM 695 N N . PRO A 1 92 ? -16.386 1.345 3.970 1.00 90.81 92 PRO A N 1
ATOM 696 C CA . PRO A 1 92 ? -16.370 1.922 5.316 1.00 90.81 92 PRO A CA 1
ATOM 697 C C . PRO A 1 92 ? -14.946 2.001 5.877 1.00 90.81 92 PRO A C 1
ATOM 699 O O . PRO A 1 92 ? -14.167 1.066 5.712 1.00 90.81 92 PRO A O 1
ATOM 702 N N . PHE A 1 93 ? -14.616 3.112 6.536 1.00 88.44 93 PHE A N 1
ATOM 703 C CA . PHE A 1 93 ? -13.360 3.227 7.277 1.00 88.44 93 PHE A CA 1
ATOM 704 C C . PHE A 1 93 ? -13.554 2.739 8.711 1.00 88.44 93 PHE A C 1
ATOM 706 O O . PHE A 1 93 ? -14.655 2.822 9.260 1.00 88.44 93 PHE A O 1
ATOM 713 N N . ALA A 1 94 ? -12.476 2.244 9.312 1.00 86.25 94 ALA A N 1
ATOM 714 C CA . ALA A 1 94 ? -12.468 1.857 10.714 1.00 86.25 94 ALA A CA 1
ATOM 715 C C . ALA A 1 94 ? -12.711 3.071 11.629 1.00 86.25 94 ALA A C 1
ATOM 717 O O . ALA A 1 94 ? -12.347 4.204 11.296 1.00 86.25 94 ALA A O 1
ATOM 718 N N . ASN A 1 95 ? -13.304 2.827 12.800 1.00 82.19 95 ASN A N 1
ATOM 719 C CA . ASN A 1 95 ? -13.671 3.882 13.751 1.00 82.19 95 ASN A CA 1
ATOM 720 C C . ASN A 1 95 ? -12.466 4.682 14.244 1.00 82.19 95 ASN A C 1
ATOM 722 O O . ASN A 1 95 ? -12.566 5.848 14.617 1.00 82.19 95 ASN A O 1
ATOM 726 N N . GLU A 1 96 ? -11.310 4.047 14.224 1.00 82.62 96 GLU A N 1
ATOM 727 C CA . GLU A 1 96 ? -10.064 4.578 14.720 1.00 82.62 96 GLU A CA 1
ATOM 728 C C . GLU A 1 96 ? -9.312 5.428 13.697 1.00 82.62 96 GLU A C 1
ATOM 730 O O . GLU A 1 96 ? -8.307 6.038 14.052 1.00 82.62 96 GLU A O 1
ATOM 735 N N . MET A 1 97 ? -9.806 5.533 12.458 1.00 86.19 97 MET A N 1
ATOM 736 C CA . MET A 1 97 ? -9.200 6.373 11.422 1.00 86.19 97 MET A CA 1
ATOM 737 C C . MET A 1 97 ? -8.996 7.809 11.916 1.00 86.19 97 MET A C 1
ATOM 739 O O . MET A 1 97 ? -7.928 8.380 11.726 1.00 86.19 97 MET A O 1
ATOM 743 N N . CYS A 1 98 ? -9.979 8.368 12.628 1.00 84.56 98 CYS A N 1
ATOM 744 C CA . CYS A 1 98 ? -9.921 9.734 13.155 1.00 84.56 98 CYS A CA 1
ATOM 745 C C . CYS A 1 98 ? -8.895 9.935 14.285 1.00 84.56 98 CYS A C 1
ATOM 747 O O . CYS A 1 98 ? -8.674 11.067 14.713 1.00 84.56 98 CYS A O 1
ATOM 749 N N . ARG A 1 99 ? -8.275 8.856 14.783 1.00 80.25 99 ARG A N 1
ATOM 750 C CA . ARG A 1 99 ? -7.157 8.908 15.739 1.00 80.25 99 ARG A CA 1
ATOM 751 C C . ARG A 1 99 ? -5.797 8.954 15.045 1.00 80.25 99 ARG A C 1
ATOM 753 O O . ARG A 1 99 ? -4.804 9.254 15.697 1.00 80.25 99 ARG A O 1
ATOM 760 N N . GLN A 1 100 ? -5.733 8.655 13.748 1.00 81.00 100 GLN A N 1
ATOM 761 C CA . GLN A 1 100 ? -4.511 8.812 12.967 1.00 81.00 100 GLN A CA 1
ATOM 762 C C . GLN A 1 100 ? -4.359 10.289 12.598 1.00 81.00 100 GLN A C 1
ATOM 764 O O . GLN A 1 100 ? -5.202 10.827 11.879 1.00 81.00 100 GLN A O 1
ATOM 769 N N . HIS A 1 101 ? -3.262 10.925 13.020 1.00 79.62 101 HIS A N 1
ATOM 770 C CA . HIS A 1 101 ? -2.968 12.331 12.693 1.00 79.62 101 HIS A CA 1
ATOM 771 C C . HIS A 1 101 ? -3.032 12.602 11.183 1.00 79.62 101 HIS A C 1
ATOM 773 O O . HIS A 1 101 ? -3.416 13.677 10.734 1.00 79.62 101 HIS A O 1
ATOM 779 N N . LEU A 1 102 ? -2.684 11.602 10.369 1.00 80.94 102 LEU A N 1
ATOM 780 C CA . LEU A 1 102 ? -2.798 11.715 8.924 1.00 80.94 102 LEU A CA 1
ATOM 781 C C . LEU A 1 102 ? -4.232 12.011 8.476 1.00 80.94 102 LEU A C 1
ATOM 783 O O . LEU A 1 102 ? -4.428 12.857 7.610 1.00 80.94 102 LEU A O 1
ATOM 787 N N . TRP A 1 103 ? -5.213 11.321 9.061 1.00 85.19 103 TRP A N 1
ATOM 788 C CA . TRP A 1 103 ? -6.588 11.271 8.573 1.00 85.19 103 TRP A CA 1
ATOM 789 C C . TRP A 1 103 ? -7.572 12.137 9.364 1.00 85.19 103 TRP A C 1
ATOM 791 O O . TRP A 1 103 ? -8.699 12.345 8.913 1.00 85.19 103 TRP A O 1
ATOM 801 N N . GLU A 1 104 ? -7.160 12.653 10.523 1.00 81.44 104 GLU A N 1
ATOM 802 C CA . GLU A 1 104 ? -8.042 13.352 11.464 1.00 81.44 104 GLU A CA 1
ATOM 803 C C . GLU A 1 104 ? -8.798 14.537 10.845 1.00 81.44 104 GLU A C 1
ATOM 805 O O . GLU A 1 104 ? -9.938 14.794 11.218 1.00 81.44 104 GLU A O 1
ATOM 810 N N . HIS A 1 105 ? -8.217 15.223 9.857 1.00 82.88 105 HIS A N 1
ATOM 811 C CA . HIS A 1 105 ? -8.824 16.403 9.237 1.00 82.88 105 HIS A CA 1
ATOM 812 C C . HIS A 1 105 ? -9.958 16.092 8.249 1.00 82.88 105 HIS A C 1
ATOM 814 O O . HIS A 1 105 ? -10.676 17.004 7.840 1.00 82.88 105 HIS A O 1
ATOM 820 N N . TRP A 1 106 ? -10.129 14.827 7.847 1.00 83.38 106 TRP A N 1
ATOM 821 C CA . TRP A 1 106 ? -11.312 14.398 7.093 1.00 83.38 106 TRP A CA 1
ATOM 822 C C . TRP A 1 106 ? -12.492 14.054 8.003 1.00 83.38 106 TRP A C 1
ATOM 824 O O . TRP A 1 106 ? -13.611 13.896 7.512 1.00 83.38 106 TRP A O 1
ATOM 834 N N . CYS A 1 107 ? -12.259 13.944 9.309 1.00 84.69 107 CYS A N 1
ATOM 835 C CA . CYS A 1 107 ? -13.312 13.747 10.291 1.00 84.69 107 CYS A CA 1
ATOM 836 C C . CYS A 1 107 ? -13.970 15.085 10.655 1.00 84.69 107 CYS A C 1
ATOM 838 O O . CYS A 1 107 ? -13.457 16.161 10.344 1.00 84.69 107 CYS A O 1
ATOM 840 N N . ASP A 1 108 ? -15.142 15.034 11.290 1.00 77.56 108 ASP A N 1
ATOM 841 C CA . ASP A 1 108 ? -15.751 16.252 11.826 1.00 77.56 108 ASP A CA 1
ATOM 842 C C . ASP A 1 108 ? -14.908 16.867 12.959 1.00 77.56 108 ASP A C 1
ATOM 844 O O . ASP A 1 108 ? -13.955 16.268 13.455 1.00 77.56 108 ASP A O 1
ATOM 848 N N . SER A 1 109 ? -15.251 18.089 13.374 1.00 62.53 109 SER A N 1
ATOM 849 C CA . SER A 1 109 ? -14.479 18.867 14.356 1.00 62.53 109 SER A CA 1
ATOM 850 C C . SER A 1 109 ? -14.293 18.172 15.709 1.00 62.53 109 SER A C 1
ATOM 852 O O . SER A 1 109 ? -13.366 18.505 16.440 1.00 62.53 109 SER A O 1
ATOM 854 N N . GLU A 1 110 ? -15.158 17.213 16.044 1.00 63.19 110 GLU A N 1
ATOM 855 C CA . GLU A 1 110 ? -15.071 16.419 17.273 1.00 63.19 110 GLU A CA 1
ATOM 856 C C . GLU A 1 110 ? -14.373 15.065 17.067 1.00 63.19 110 GLU A C 1
ATOM 858 O O . GLU A 1 110 ? -14.239 14.299 18.019 1.00 63.19 110 GLU A O 1
ATOM 863 N N . ARG A 1 111 ? -13.908 14.764 15.844 1.00 64.69 111 ARG A N 1
ATOM 864 C CA . ARG A 1 111 ? -13.294 13.484 15.444 1.00 64.69 111 ARG A CA 1
ATOM 865 C C . ARG A 1 111 ? -14.215 12.279 15.678 1.00 64.69 111 ARG A C 1
ATOM 867 O O . ARG A 1 111 ? -13.740 11.156 15.838 1.00 64.69 111 ARG A O 1
ATOM 874 N N . GLN A 1 112 ? -15.528 12.506 15.705 1.00 62.97 112 GLN A N 1
ATOM 875 C CA . GLN A 1 112 ? -16.542 11.495 16.012 1.00 62.97 112 GLN A CA 1
ATOM 876 C C . GLN A 1 112 ? -17.190 10.921 14.753 1.00 62.97 112 GLN A C 1
ATOM 878 O O . GLN A 1 112 ? -17.623 9.767 14.760 1.00 62.97 112 GLN A O 1
ATOM 883 N N . LYS A 1 113 ? -17.265 11.692 13.661 1.00 76.25 113 LYS A N 1
ATOM 884 C CA . LYS A 1 113 ? -17.861 11.221 12.404 1.00 76.25 113 LYS A CA 1
ATOM 885 C C . LYS A 1 113 ? -16.798 10.847 11.392 1.00 76.25 113 LYS A C 1
ATOM 887 O O . LYS A 1 113 ? -16.164 11.697 10.770 1.00 76.25 113 LYS A O 1
ATOM 892 N N . ILE A 1 114 ? -16.690 9.540 11.196 1.00 84.94 114 ILE A N 1
ATOM 893 C CA . ILE A 1 114 ? -15.867 8.908 10.172 1.00 84.94 114 ILE A CA 1
ATOM 894 C C . ILE A 1 114 ? -16.385 9.315 8.785 1.00 84.94 114 ILE A C 1
ATOM 896 O O . ILE A 1 114 ? -17.606 9.272 8.554 1.00 84.94 114 ILE A O 1
ATOM 900 N N . PRO A 1 115 ? -15.491 9.650 7.838 1.00 84.69 115 PRO A N 1
ATOM 901 C CA . PRO A 1 115 ? -15.874 9.954 6.468 1.00 84.69 115 PRO A CA 1
ATOM 902 C C . PRO A 1 115 ? -16.739 8.842 5.860 1.00 84.69 115 PRO A C 1
ATOM 904 O O . PRO A 1 115 ? -16.459 7.659 5.998 1.00 84.69 115 PRO A O 1
ATOM 907 N N . GLN A 1 116 ? -17.806 9.211 5.155 1.00 85.69 116 GLN A N 1
ATOM 908 C CA . GLN A 1 116 ? -18.659 8.242 4.441 1.00 85.69 116 GLN A CA 1
ATOM 909 C C . GLN A 1 116 ? -18.418 8.252 2.929 1.00 85.69 116 GLN A C 1
ATOM 911 O O . GLN A 1 116 ? -19.019 7.485 2.181 1.00 85.69 116 GLN A O 1
ATOM 916 N N . LYS A 1 117 ? -17.550 9.154 2.469 1.00 88.19 117 LYS A N 1
ATOM 917 C CA . LYS A 1 117 ? -17.174 9.308 1.068 1.00 88.19 117 LYS A CA 1
ATOM 918 C C . LYS A 1 117 ? -15.776 8.749 0.859 1.00 88.19 117 LYS A C 1
ATOM 920 O O . LYS A 1 117 ? -14.976 8.723 1.789 1.00 88.19 117 LYS A O 1
ATOM 925 N N . LEU A 1 118 ? -15.497 8.330 -0.371 1.00 90.50 118 LEU A N 1
ATOM 926 C CA . LEU A 1 118 ? -14.140 7.986 -0.780 1.00 90.50 118 LEU A CA 1
ATOM 927 C C . LEU A 1 118 ? -13.196 9.169 -0.536 1.00 90.50 118 LEU A C 1
ATOM 929 O O . LEU A 1 118 ? -13.589 10.326 -0.710 1.00 90.50 118 LEU A O 1
ATOM 933 N N . ILE A 1 119 ? -11.958 8.865 -0.160 1.00 90.69 119 ILE A N 1
ATOM 934 C CA . ILE A 1 119 ? -10.876 9.845 -0.060 1.00 90.69 119 ILE A CA 1
ATOM 935 C C . ILE A 1 119 ? -9.920 9.575 -1.213 1.00 90.69 119 ILE A C 1
ATOM 937 O O . ILE A 1 119 ? -9.438 8.460 -1.386 1.00 90.69 119 ILE A O 1
ATOM 941 N N . GLN A 1 120 ? -9.667 10.600 -2.012 1.00 91.50 120 GLN A N 1
ATOM 942 C CA . GLN A 1 120 ? -8.813 10.534 -3.190 1.00 91.50 120 GLN A CA 1
ATOM 943 C C . GLN A 1 120 ? -7.539 11.317 -2.920 1.00 91.50 120 GLN A C 1
ATOM 945 O O . GLN A 1 120 ? -7.610 12.454 -2.452 1.00 91.50 120 GLN A O 1
ATOM 950 N N . ARG A 1 121 ? -6.385 10.727 -3.229 1.00 91.69 121 ARG A N 1
ATOM 951 C CA . ARG A 1 121 ? -5.081 11.370 -3.079 1.00 91.69 121 ARG A CA 1
ATOM 952 C C . ARG A 1 121 ? -4.216 11.124 -4.315 1.00 91.69 121 ARG A C 1
ATOM 954 O O . ARG A 1 121 ? -4.161 10.005 -4.820 1.00 91.69 121 ARG A O 1
ATOM 961 N N . ASN A 1 122 ? -3.487 12.152 -4.742 1.00 93.19 122 ASN A N 1
ATOM 962 C CA . ASN A 1 122 ? -2.473 12.040 -5.793 1.00 93.19 122 ASN A CA 1
ATOM 963 C C . ASN A 1 122 ? -1.155 11.559 -5.192 1.00 93.19 122 ASN A C 1
ATOM 965 O O . ASN A 1 122 ? -0.693 12.123 -4.199 1.00 93.19 122 ASN A O 1
ATOM 969 N N . MET A 1 123 ? -0.576 10.526 -5.790 1.00 93.25 123 MET A N 1
ATOM 970 C CA . MET A 1 123 ? 0.626 9.837 -5.345 1.00 93.25 123 MET A CA 1
ATOM 971 C C . MET A 1 123 ? 1.771 10.034 -6.332 1.00 93.25 123 MET A C 1
ATOM 973 O O . MET A 1 123 ? 1.586 9.996 -7.551 1.00 93.25 123 MET A O 1
ATOM 977 N N . LYS A 1 124 ? 2.986 10.089 -5.796 1.00 93.00 124 LYS A N 1
ATOM 978 C CA . LYS A 1 124 ? 4.218 9.850 -6.539 1.00 93.00 124 LYS A CA 1
ATOM 979 C C . LYS A 1 124 ? 4.757 8.484 -6.134 1.00 93.00 124 LYS A C 1
ATOM 981 O O . LYS A 1 124 ? 4.997 8.239 -4.953 1.00 93.00 124 LYS A O 1
ATOM 986 N N . VAL A 1 125 ? 4.926 7.595 -7.108 1.00 93.50 125 VAL A N 1
ATOM 987 C CA . VAL A 1 125 ? 5.434 6.241 -6.884 1.00 93.50 125 VAL A CA 1
ATOM 988 C C . VAL A 1 125 ? 6.830 6.126 -7.460 1.00 93.50 125 VAL A C 1
ATOM 990 O O . VAL A 1 125 ? 7.021 6.313 -8.661 1.00 93.50 125 VAL A O 1
ATOM 993 N N . THR A 1 126 ? 7.792 5.808 -6.600 1.00 92.50 126 THR A N 1
ATOM 994 C CA . THR A 1 126 ? 9.170 5.509 -6.988 1.00 92.50 126 THR A CA 1
ATOM 995 C C . THR A 1 126 ? 9.373 4.004 -6.975 1.00 92.50 126 THR A C 1
ATOM 997 O O . THR A 1 126 ? 9.204 3.360 -5.939 1.00 92.50 126 THR A O 1
ATOM 1000 N N . VAL A 1 127 ? 9.748 3.453 -8.126 1.00 92.44 127 VAL A N 1
ATOM 1001 C CA . VAL A 1 127 ? 10.048 2.036 -8.315 1.00 92.44 127 VAL A CA 1
ATOM 1002 C C . VAL A 1 127 ? 11.538 1.862 -8.535 1.00 92.44 127 VAL A C 1
ATOM 1004 O O . VAL A 1 127 ? 12.119 2.492 -9.420 1.00 92.44 127 VAL A O 1
ATOM 1007 N N . TYR A 1 128 ? 12.152 0.982 -7.759 1.00 89.81 128 TYR A N 1
ATOM 1008 C CA . TYR A 1 128 ? 13.552 0.609 -7.916 1.00 89.81 128 TYR A CA 1
ATOM 1009 C C . TYR A 1 128 ? 13.746 -0.861 -7.555 1.00 89.81 128 TYR A C 1
ATOM 1011 O O . TYR A 1 128 ? 12.920 -1.462 -6.862 1.00 89.81 128 TYR A O 1
ATOM 1019 N N . ASP A 1 129 ? 14.815 -1.450 -8.076 1.00 89.12 129 ASP A N 1
ATOM 1020 C CA . ASP A 1 129 ? 15.215 -2.795 -7.689 1.00 89.12 129 ASP A CA 1
ATOM 1021 C C . ASP A 1 129 ? 15.960 -2.717 -6.352 1.00 89.12 129 ASP A C 1
ATOM 1023 O O . ASP A 1 129 ? 16.923 -1.966 -6.216 1.00 89.12 129 ASP A O 1
ATOM 1027 N N . ALA A 1 130 ? 15.490 -3.486 -5.374 1.00 87.56 130 ALA A N 1
ATOM 1028 C CA . ALA A 1 130 ? 16.140 -3.670 -4.090 1.00 87.56 130 ALA A CA 1
ATOM 1029 C C . ALA A 1 130 ? 17.549 -4.222 -4.301 1.00 87.56 130 ALA A C 1
ATOM 1031 O O . ALA A 1 130 ? 17.750 -5.169 -5.079 1.00 87.56 130 ALA A O 1
ATOM 1032 N N . ASP A 1 131 ? 18.513 -3.679 -3.564 1.00 88.69 131 ASP A N 1
ATOM 1033 C CA . ASP A 1 131 ? 19.829 -4.298 -3.504 1.00 88.69 131 ASP A CA 1
ATOM 1034 C C . ASP A 1 131 ? 19.782 -5.635 -2.736 1.00 88.69 131 ASP A C 1
ATOM 1036 O O . ASP A 1 131 ? 18.751 -6.067 -2.211 1.00 88.69 131 ASP A O 1
ATOM 1040 N N . GLU A 1 132 ? 20.902 -6.358 -2.707 1.00 88.94 132 GLU A N 1
ATOM 1041 C CA . GLU A 1 132 ? 20.945 -7.670 -2.060 1.00 88.94 132 GLU A CA 1
ATOM 1042 C C . GLU A 1 132 ? 20.681 -7.601 -0.546 1.00 88.94 132 GLU A C 1
ATOM 1044 O O . GLU A 1 132 ? 20.115 -8.543 0.014 1.00 88.94 132 GLU A O 1
ATOM 1049 N N . ILE A 1 133 ? 21.084 -6.514 0.115 1.00 90.00 133 ILE A N 1
ATOM 1050 C CA . ILE A 1 133 ? 20.937 -6.326 1.559 1.00 90.00 133 ILE A CA 1
ATOM 1051 C C . ILE A 1 133 ? 19.472 -6.036 1.877 1.00 90.00 133 ILE A C 1
ATOM 1053 O O . ILE A 1 133 ? 18.871 -6.776 2.660 1.00 90.00 133 ILE A O 1
ATOM 1057 N N . GLU A 1 134 ? 18.885 -5.040 1.211 1.00 86.69 134 GLU A N 1
ATOM 1058 C CA . GLU A 1 134 ? 17.472 -4.680 1.338 1.00 86.69 134 GLU A CA 1
ATOM 1059 C C . GLU A 1 134 ? 16.580 -5.889 1.040 1.00 86.69 134 GLU A C 1
ATOM 1061 O O . GLU A 1 134 ? 15.717 -6.264 1.836 1.00 86.69 134 GLU A O 1
ATOM 1066 N N . TRP A 1 135 ? 16.829 -6.576 -0.079 1.00 89.81 135 TRP A N 1
ATOM 1067 C CA . TRP A 1 135 ? 16.030 -7.731 -0.471 1.00 89.81 135 TRP A CA 1
ATOM 1068 C C . TRP A 1 135 ? 16.123 -8.875 0.546 1.00 89.81 135 TRP A C 1
ATOM 1070 O O . TRP A 1 135 ? 15.108 -9.510 0.855 1.00 89.81 135 TRP A O 1
ATOM 1080 N N . LYS A 1 136 ? 17.314 -9.145 1.099 1.00 90.75 136 LYS A N 1
ATOM 1081 C CA . LYS A 1 136 ? 17.498 -10.154 2.155 1.00 90.75 136 LYS A CA 1
ATOM 1082 C C . LYS A 1 136 ? 16.768 -9.773 3.434 1.00 90.75 136 LYS A C 1
ATOM 1084 O O . LYS A 1 136 ? 16.165 -10.647 4.057 1.00 90.75 136 LYS A O 1
ATOM 1089 N N . GLU A 1 137 ? 16.806 -8.505 3.825 1.00 88.44 137 GLU A N 1
ATOM 1090 C CA . GLU A 1 137 ? 16.116 -8.019 5.015 1.00 88.44 137 GLU A CA 1
ATOM 1091 C C . GLU A 1 137 ? 14.600 -8.168 4.885 1.00 88.44 137 GLU A C 1
ATOM 1093 O O . GLU A 1 137 ? 13.962 -8.788 5.738 1.00 88.44 137 GLU A O 1
ATOM 1098 N N . VAL A 1 138 ? 14.031 -7.709 3.773 1.00 86.81 138 VAL A N 1
ATOM 1099 C CA . VAL A 1 138 ? 12.594 -7.822 3.502 1.00 86.81 138 VAL A CA 1
ATOM 1100 C C . VAL A 1 138 ? 12.179 -9.289 3.404 1.00 86.81 138 VAL A C 1
ATOM 1102 O O . VAL A 1 138 ? 11.187 -9.704 4.002 1.00 86.81 138 VAL A O 1
ATOM 1105 N N . THR A 1 139 ? 12.962 -10.120 2.713 1.00 90.56 139 THR A N 1
ATOM 1106 C CA . THR A 1 139 ? 12.697 -11.565 2.627 1.00 90.56 139 THR A CA 1
ATOM 1107 C C . THR A 1 139 ? 12.747 -12.226 4.004 1.00 90.56 139 THR A C 1
ATOM 1109 O O . THR A 1 139 ? 11.925 -13.092 4.298 1.00 90.56 139 THR A O 1
ATOM 1112 N N . ARG A 1 140 ? 13.665 -11.810 4.885 1.00 90.50 140 ARG A N 1
ATOM 1113 C CA . ARG A 1 140 ? 13.732 -12.288 6.273 1.00 90.50 140 ARG A CA 1
ATOM 1114 C C . ARG A 1 140 ? 12.486 -11.889 7.065 1.00 90.50 140 ARG A C 1
ATOM 1116 O O . ARG A 1 140 ? 11.999 -12.708 7.840 1.00 90.50 140 ARG A O 1
ATOM 1123 N N . LEU A 1 141 ? 11.977 -10.671 6.883 1.00 86.12 141 LEU A N 1
ATOM 1124 C CA . LEU A 1 141 ? 10.772 -10.180 7.563 1.00 86.12 141 LEU A CA 1
ATOM 1125 C C . LEU A 1 141 ? 9.500 -10.896 7.083 1.00 86.12 141 LEU A C 1
ATOM 1127 O O . LEU A 1 141 ? 8.641 -11.245 7.891 1.00 86.12 141 LEU A O 1
ATOM 1131 N N . LEU A 1 142 ? 9.390 -11.160 5.780 1.00 86.50 142 LEU A N 1
ATOM 1132 C CA . LEU A 1 142 ? 8.199 -11.757 5.163 1.00 86.50 142 LEU A CA 1
ATOM 1133 C C . LEU A 1 142 ? 8.209 -13.294 5.146 1.00 86.50 142 LEU A C 1
ATOM 1135 O O . LEU A 1 142 ? 7.150 -13.926 5.147 1.00 86.50 142 LEU A O 1
ATOM 1139 N N . GLY A 1 143 ? 9.396 -13.900 5.181 1.00 86.75 143 GLY A N 1
ATOM 1140 C CA . GLY A 1 143 ? 9.616 -15.344 5.104 1.00 86.75 143 GLY A CA 1
ATOM 1141 C C . GLY A 1 143 ? 8.875 -16.172 6.161 1.00 86.75 143 GLY A C 1
ATOM 1142 O O . GLY A 1 143 ? 8.299 -17.202 5.793 1.00 86.75 143 GLY A O 1
ATOM 1143 N N . PRO A 1 144 ? 8.810 -15.756 7.445 1.00 87.00 144 PRO A N 1
ATOM 1144 C CA . PRO A 1 144 ? 8.006 -16.441 8.451 1.00 87.00 144 PRO A CA 1
ATOM 1145 C C . PRO A 1 144 ? 6.553 -16.630 8.011 1.00 87.00 144 PRO A C 1
ATOM 1147 O O . PRO A 1 144 ? 5.999 -17.704 8.223 1.00 87.00 144 PRO A O 1
ATOM 1150 N N . TYR A 1 145 ? 5.973 -15.645 7.325 1.00 82.38 145 TYR A N 1
ATOM 1151 C CA . TYR A 1 145 ? 4.580 -15.644 6.867 1.00 82.38 145 TYR A CA 1
ATOM 1152 C C . TYR A 1 145 ? 4.364 -16.362 5.529 1.00 82.38 145 TYR A C 1
ATOM 1154 O O . TYR A 1 145 ? 3.254 -16.370 5.001 1.00 82.38 145 TYR A O 1
ATOM 1162 N N . GLY A 1 146 ? 5.410 -16.986 4.980 1.00 86.31 146 GLY A N 1
ATOM 1163 C CA . GLY A 1 146 ? 5.336 -17.756 3.741 1.00 86.31 146 GLY A CA 1
ATOM 1164 C C . GLY A 1 146 ? 5.261 -16.906 2.473 1.00 86.31 146 GLY A C 1
ATOM 1165 O O . GLY A 1 146 ? 4.930 -17.448 1.421 1.00 86.31 146 GLY A O 1
ATOM 1166 N N . PHE A 1 147 ? 5.572 -15.610 2.550 1.00 86.56 147 PHE A N 1
ATOM 1167 C CA . PHE A 1 147 ? 5.636 -14.745 1.374 1.00 86.56 147 PHE A CA 1
ATOM 1168 C C . PHE A 1 147 ? 7.060 -14.655 0.837 1.00 86.56 147 PHE A C 1
ATOM 1170 O O . PHE A 1 147 ? 8.021 -14.487 1.587 1.00 86.56 147 PHE A O 1
ATOM 1177 N N . ALA A 1 148 ? 7.169 -14.730 -0.486 1.00 89.50 148 ALA A N 1
ATOM 1178 C CA . ALA A 1 148 ? 8.388 -14.439 -1.223 1.00 89.50 148 ALA A CA 1
ATOM 1179 C C . ALA A 1 148 ? 8.158 -13.129 -1.992 1.00 89.50 148 ALA A C 1
ATOM 1181 O O . ALA A 1 148 ? 7.419 -13.142 -2.986 1.00 89.50 148 ALA A O 1
ATOM 1182 N N . PRO A 1 149 ? 8.686 -11.989 -1.513 1.00 88.25 149 PRO A N 1
ATOM 1183 C CA . PRO A 1 149 ? 8.554 -10.727 -2.225 1.00 88.25 149 PRO A CA 1
ATOM 1184 C C . PRO A 1 149 ? 9.384 -10.747 -3.513 1.00 88.25 149 PRO A C 1
ATOM 1186 O O . PRO A 1 149 ? 10.458 -11.355 -3.582 1.00 88.25 149 PRO A O 1
ATOM 1189 N N . GLY A 1 150 ? 8.898 -10.045 -4.536 1.00 89.12 150 GLY A N 1
ATOM 1190 C CA . GLY A 1 150 ? 9.720 -9.666 -5.679 1.00 89.12 150 GLY A CA 1
ATOM 1191 C C . GLY A 1 150 ? 10.875 -8.749 -5.263 1.00 89.12 150 GLY A C 1
ATOM 1192 O O . GLY A 1 150 ? 10.924 -8.247 -4.144 1.00 89.12 150 GLY A O 1
ATOM 1193 N N . LYS A 1 151 ? 11.807 -8.506 -6.188 1.00 89.62 151 LYS A N 1
ATOM 1194 C CA . LYS A 1 151 ? 12.954 -7.613 -5.953 1.00 89.62 151 LYS A CA 1
ATOM 1195 C C . LYS A 1 151 ? 12.640 -6.129 -6.142 1.00 89.62 151 LYS A C 1
ATOM 1197 O O . LYS A 1 151 ? 13.521 -5.316 -5.933 1.00 89.62 151 LYS A O 1
ATOM 1202 N N . LYS A 1 152 ? 11.425 -5.767 -6.557 1.00 90.44 152 LYS A N 1
ATOM 1203 C CA . LYS A 1 152 ? 11.046 -4.364 -6.752 1.00 90.44 152 LYS A CA 1
ATOM 1204 C C . LYS A 1 152 ? 10.435 -3.787 -5.484 1.00 90.44 152 LYS A C 1
ATOM 1206 O O . LYS A 1 152 ? 9.510 -4.384 -4.929 1.00 90.44 152 LYS A O 1
ATOM 1211 N N . ASN A 1 153 ? 10.908 -2.603 -5.120 1.00 90.94 153 ASN A N 1
ATOM 1212 C CA . ASN A 1 153 ? 10.343 -1.752 -4.086 1.00 90.94 153 ASN A CA 1
ATOM 1213 C C . ASN A 1 153 ? 9.461 -0.686 -4.726 1.00 90.94 153 ASN A C 1
ATOM 1215 O O . ASN A 1 153 ? 9.800 -0.145 -5.780 1.00 90.94 153 ASN A O 1
ATOM 1219 N N . TYR A 1 154 ? 8.354 -0.364 -4.064 1.00 93.50 154 TYR A N 1
ATOM 1220 C CA . TYR A 1 154 ? 7.420 0.666 -4.499 1.00 93.50 154 TYR A CA 1
ATOM 1221 C C . TYR A 1 154 ? 7.217 1.650 -3.348 1.00 93.50 154 TYR A C 1
ATOM 1223 O O . TYR A 1 154 ? 6.419 1.405 -2.443 1.00 93.50 154 TYR A O 1
ATOM 1231 N N . ILE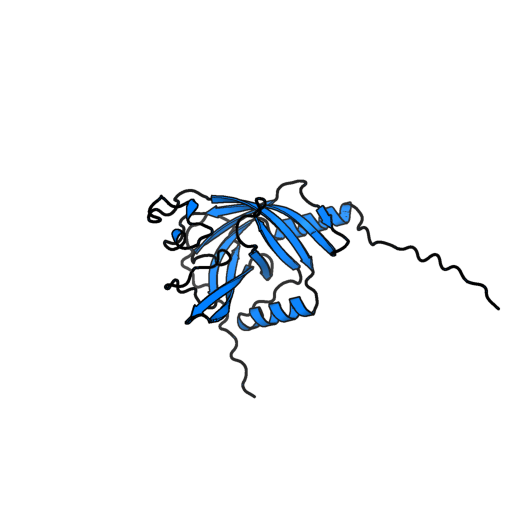 A 1 155 ? 7.964 2.753 -3.367 1.00 93.38 155 ILE A N 1
ATOM 1232 C CA . ILE A 1 155 ? 7.782 3.838 -2.399 1.00 93.38 155 ILE A CA 1
ATOM 1233 C C . ILE A 1 155 ? 6.657 4.727 -2.907 1.00 93.38 155 ILE A C 1
ATOM 1235 O O . ILE A 1 155 ? 6.754 5.283 -4.002 1.00 93.38 155 ILE A O 1
ATOM 1239 N N . VAL A 1 156 ? 5.600 4.857 -2.115 1.00 93.75 156 VAL A N 1
ATOM 1240 C CA . VAL A 1 156 ? 4.400 5.620 -2.454 1.00 93.75 156 VAL A CA 1
ATOM 1241 C C . VAL A 1 156 ? 4.285 6.802 -1.505 1.00 93.75 156 VAL A C 1
ATOM 1243 O O . VAL A 1 156 ? 4.065 6.622 -0.310 1.00 93.75 156 VAL A O 1
ATOM 1246 N N . SER A 1 157 ? 4.407 8.012 -2.036 1.00 93.00 157 SER A N 1
ATOM 1247 C CA . SER A 1 157 ? 4.331 9.254 -1.262 1.00 93.00 157 SER A CA 1
ATOM 1248 C C . SER A 1 157 ? 3.200 10.131 -1.779 1.00 93.00 157 SER A C 1
ATOM 1250 O O . SER A 1 157 ? 2.903 10.122 -2.976 1.00 93.00 157 SER A O 1
ATOM 1252 N N . PHE A 1 158 ? 2.588 10.933 -0.910 1.00 91.69 158 PHE A N 1
ATOM 1253 C CA . PHE A 1 158 ? 1.579 11.893 -1.348 1.00 91.69 158 PHE A CA 1
ATOM 1254 C C . PHE A 1 158 ? 2.243 13.030 -2.127 1.00 91.69 158 PHE A C 1
ATOM 1256 O O . PHE A 1 158 ? 3.248 13.592 -1.695 1.00 91.69 158 PHE A O 1
ATOM 1263 N N . SER A 1 159 ? 1.705 13.359 -3.303 1.00 88.69 159 SER A N 1
ATOM 1264 C CA . SER A 1 159 ? 2.302 14.347 -4.211 1.00 88.69 159 SER A CA 1
ATOM 1265 C C . SER A 1 159 ? 2.342 15.758 -3.619 1.00 88.69 159 SER A C 1
ATOM 1267 O O . SER A 1 159 ? 3.173 16.561 -4.028 1.00 88.69 159 SER A O 1
ATOM 1269 N N . ASP A 1 160 ? 1.461 16.056 -2.663 1.00 87.19 160 ASP A N 1
ATOM 1270 C CA . ASP A 1 160 ? 1.436 17.316 -1.911 1.00 87.19 160 ASP A CA 1
ATOM 1271 C C . ASP A 1 160 ? 2.449 17.357 -0.750 1.00 87.19 160 ASP A C 1
ATOM 1273 O O . ASP A 1 160 ? 2.533 18.358 -0.043 1.00 87.19 160 ASP A O 1
ATOM 1277 N N . GLY A 1 161 ? 3.223 16.284 -0.549 1.00 82.44 161 GLY A N 1
ATOM 1278 C CA . GLY A 1 161 ? 4.225 16.170 0.509 1.00 82.44 161 GLY A CA 1
ATOM 1279 C C . GLY A 1 161 ? 3.649 15.977 1.911 1.00 82.44 161 GLY A C 1
ATOM 1280 O O . GLY A 1 161 ? 4.403 16.008 2.881 1.00 82.44 161 GLY A O 1
ATOM 1281 N N . SER A 1 162 ? 2.335 15.793 2.047 1.00 79.62 162 SER A N 1
ATOM 1282 C CA . SER A 1 162 ? 1.726 15.529 3.349 1.00 79.62 162 SER A CA 1
ATOM 1283 C C . SER A 1 162 ? 1.850 14.057 3.744 1.00 79.62 162 SER A C 1
ATOM 1285 O O . SER A 1 162 ? 1.835 13.164 2.901 1.00 79.62 162 SER A O 1
ATOM 1287 N N . GLY A 1 163 ? 1.921 13.796 5.048 1.00 77.06 163 GLY A N 1
ATOM 1288 C CA . GLY A 1 163 ? 1.922 12.435 5.577 1.00 77.06 163 GLY A CA 1
ATOM 1289 C C . GLY A 1 163 ? 3.190 11.623 5.294 1.00 77.06 163 GLY A C 1
ATOM 1290 O O . GLY A 1 163 ? 4.156 12.122 4.714 1.00 77.06 163 GLY A O 1
ATOM 1291 N N . PRO A 1 164 ? 3.214 10.363 5.751 1.00 79.94 164 PRO A N 1
ATOM 1292 C CA . PRO A 1 164 ? 4.348 9.485 5.544 1.00 79.94 164 PRO A CA 1
ATOM 1293 C C . PRO A 1 164 ? 4.305 8.818 4.163 1.00 79.94 164 PRO A C 1
ATOM 1295 O O . PRO A 1 164 ? 3.297 8.842 3.458 1.00 79.94 164 PRO A O 1
ATOM 1298 N N . SER A 1 165 ? 5.421 8.197 3.782 1.00 88.12 165 SER A N 1
ATOM 1299 C CA . SER A 1 165 ? 5.487 7.358 2.582 1.00 88.12 165 SER A CA 1
ATOM 1300 C C . SER A 1 165 ? 5.205 5.901 2.935 1.00 88.12 165 SER A C 1
ATOM 1302 O O . SER A 1 165 ? 5.701 5.406 3.946 1.00 88.12 165 SER A O 1
ATOM 1304 N N . TYR A 1 166 ? 4.453 5.206 2.088 1.00 91.44 166 TYR A N 1
ATOM 1305 C CA . TYR A 1 166 ? 4.252 3.763 2.187 1.00 91.44 166 TYR A CA 1
ATOM 1306 C C . TYR A 1 166 ? 5.351 3.022 1.435 1.00 91.44 166 TYR A C 1
ATOM 1308 O O . TYR A 1 166 ? 5.819 3.484 0.390 1.00 91.44 166 TYR A O 1
ATOM 1316 N N . VAL A 1 167 ? 5.722 1.846 1.938 1.00 91.62 167 VAL A N 1
ATOM 1317 C CA . VAL A 1 167 ? 6.667 0.953 1.266 1.00 91.62 167 VAL A CA 1
ATOM 1318 C C . VAL A 1 167 ? 5.944 -0.331 0.908 1.00 91.62 167 VAL A C 1
ATOM 1320 O O . VAL A 1 167 ? 5.595 -1.142 1.770 1.00 91.62 167 VAL A O 1
ATOM 1323 N N . PHE A 1 168 ? 5.706 -0.496 -0.389 1.00 94.19 168 PHE A N 1
ATOM 1324 C CA . PHE A 1 168 ? 4.972 -1.621 -0.931 1.00 94.19 168 PHE A CA 1
ATOM 1325 C C . PHE A 1 168 ? 5.888 -2.656 -1.577 1.00 94.19 168 PHE A C 1
ATOM 1327 O O . PHE A 1 168 ? 6.843 -2.332 -2.287 1.00 94.19 168 PHE A O 1
ATOM 1334 N N . TYR A 1 169 ? 5.511 -3.916 -1.382 1.00 94.00 169 TYR A N 1
ATOM 1335 C CA . TYR A 1 169 ? 6.094 -5.091 -2.013 1.00 94.00 169 TYR A CA 1
ATOM 1336 C C . TYR A 1 169 ? 4.992 -5.933 -2.636 1.00 94.00 169 TYR A C 1
ATOM 1338 O O . TYR A 1 169 ? 3.860 -5.964 -2.154 1.00 94.00 169 TYR A O 1
ATOM 1346 N N . PHE A 1 170 ? 5.344 -6.688 -3.670 1.00 93.31 170 PHE A N 1
ATOM 1347 C CA . PHE A 1 170 ? 4.435 -7.652 -4.278 1.00 93.31 170 PHE A CA 1
ATOM 1348 C C . PHE A 1 170 ? 4.948 -9.074 -4.093 1.00 93.31 170 PHE A C 1
ATOM 1350 O O . PHE A 1 170 ? 6.124 -9.358 -4.330 1.00 93.31 170 PHE A O 1
ATOM 1357 N N . SER A 1 171 ? 4.048 -9.980 -3.715 1.00 91.12 171 SER A N 1
ATOM 1358 C CA . SER A 1 171 ? 4.271 -11.424 -3.800 1.00 91.12 171 SER A CA 1
ATOM 1359 C C . SER A 1 171 ? 3.343 -11.990 -4.875 1.00 91.12 171 SER A C 1
ATOM 1361 O O . SER A 1 171 ? 2.148 -12.194 -4.663 1.00 91.12 171 SER A O 1
ATOM 1363 N N . GLY A 1 172 ? 3.887 -12.166 -6.081 1.00 89.69 172 GLY A N 1
ATOM 1364 C CA . GLY A 1 172 ? 3.078 -12.394 -7.280 1.00 89.69 172 GLY A CA 1
ATOM 1365 C C . GLY A 1 172 ? 2.221 -11.174 -7.643 1.00 89.69 172 GLY A C 1
ATOM 1366 O O . GLY A 1 172 ? 2.503 -10.054 -7.226 1.00 89.69 172 GLY A O 1
ATOM 1367 N N . ARG A 1 173 ? 1.169 -11.379 -8.444 1.00 89.25 173 ARG A N 1
ATOM 1368 C CA . ARG A 1 173 ? 0.285 -10.286 -8.890 1.00 89.25 173 ARG A CA 1
ATOM 1369 C C . ARG A 1 173 ? -0.782 -9.920 -7.859 1.00 89.25 173 ARG A C 1
ATOM 1371 O O . ARG A 1 173 ? -1.233 -8.777 -7.829 1.00 89.25 173 ARG A O 1
ATOM 1378 N N . ASP A 1 174 ? -1.205 -10.877 -7.040 1.00 90.56 174 ASP A N 1
ATOM 1379 C CA . ASP A 1 174 ? -2.441 -10.761 -6.261 1.00 90.56 174 ASP A CA 1
ATOM 1380 C C . ASP A 1 174 ? -2.234 -10.353 -4.804 1.00 90.56 174 ASP A C 1
ATOM 1382 O O . ASP A 1 174 ? -3.212 -10.038 -4.127 1.00 90.56 174 ASP A O 1
ATOM 1386 N N . ILE A 1 175 ? -0.991 -10.345 -4.319 1.00 92.88 175 ILE A N 1
ATOM 1387 C CA . ILE A 1 175 ? -0.666 -9.971 -2.944 1.00 92.88 175 ILE A CA 1
ATOM 1388 C C . ILE A 1 175 ? 0.185 -8.708 -2.951 1.00 92.88 175 ILE A C 1
ATOM 1390 O O . ILE A 1 175 ? 1.313 -8.713 -3.448 1.00 92.88 175 ILE A O 1
ATOM 1394 N N . LEU A 1 176 ? -0.371 -7.652 -2.368 1.00 95.50 176 LEU A N 1
ATOM 1395 C CA . LEU A 1 176 ? 0.314 -6.406 -2.052 1.00 95.50 176 LEU A CA 1
ATOM 1396 C C . LEU A 1 176 ? 0.656 -6.429 -0.560 1.00 95.50 176 LEU A C 1
ATOM 1398 O O . LEU A 1 176 ? -0.162 -6.823 0.265 1.00 95.50 176 LEU A O 1
ATOM 1402 N N . ILE A 1 177 ? 1.867 -6.032 -0.205 1.00 94.56 177 ILE A N 1
ATOM 1403 C CA . ILE A 1 177 ? 2.356 -6.033 1.170 1.00 94.56 177 ILE A CA 1
ATOM 1404 C C . ILE A 1 177 ? 2.811 -4.619 1.495 1.00 94.56 177 ILE A C 1
ATOM 1406 O O . ILE A 1 177 ? 3.662 -4.088 0.791 1.00 94.56 177 ILE A O 1
ATOM 1410 N N . ASN A 1 178 ? 2.268 -4.036 2.557 1.00 94.19 178 ASN A N 1
ATOM 1411 C CA . ASN A 1 178 ? 2.780 -2.811 3.155 1.00 94.19 178 ASN A CA 1
ATOM 1412 C C . ASN A 1 178 ? 3.634 -3.170 4.370 1.00 94.19 178 ASN A C 1
ATOM 1414 O O . ASN A 1 178 ? 3.206 -3.959 5.219 1.00 94.19 178 ASN A O 1
ATOM 1418 N N . LEU A 1 179 ? 4.832 -2.598 4.442 1.00 89.50 179 LEU A N 1
ATOM 1419 C CA . LEU A 1 179 ? 5.650 -2.630 5.646 1.00 89.50 179 LEU A CA 1
ATOM 1420 C C . LEU A 1 179 ? 5.464 -1.301 6.376 1.00 89.50 179 LEU A C 1
ATOM 1422 O O . LEU A 1 179 ? 5.895 -0.260 5.886 1.00 89.50 179 LEU A O 1
ATOM 1426 N N . ALA A 1 180 ? 4.795 -1.354 7.522 1.00 86.25 180 ALA A N 1
ATOM 1427 C CA . ALA A 1 180 ? 4.572 -0.206 8.386 1.00 86.25 180 ALA A CA 1
ATOM 1428 C C . ALA A 1 180 ? 5.358 -0.352 9.688 1.00 86.25 180 ALA A C 1
ATOM 1430 O O . ALA A 1 180 ? 5.758 -1.453 10.077 1.00 86.25 180 ALA A O 1
ATOM 1431 N N . TYR A 1 181 ? 5.522 0.766 10.384 1.00 78.62 181 TYR A N 1
ATOM 1432 C CA . TYR A 1 181 ? 6.180 0.823 11.678 1.00 78.62 181 TYR A CA 1
ATOM 1433 C C . TYR A 1 181 ? 5.208 1.418 12.686 1.00 78.62 181 TYR A C 1
ATOM 1435 O O . TYR A 1 181 ? 4.502 2.376 12.392 1.00 78.62 181 TYR A O 1
ATOM 1443 N N . LEU A 1 182 ? 5.161 0.839 13.878 1.00 76.00 182 LEU A N 1
ATOM 1444 C CA . LEU A 1 182 ? 4.451 1.424 15.008 1.00 76.00 182 LEU A CA 1
ATOM 1445 C C . LEU A 1 182 ? 5.470 1.835 16.059 1.00 76.00 182 LEU A C 1
ATOM 1447 O O . LEU A 1 182 ? 6.200 0.977 16.564 1.00 76.00 182 LEU A O 1
ATOM 1451 N N . ASP A 1 183 ? 5.516 3.126 16.389 1.00 72.69 183 ASP A N 1
ATOM 1452 C CA . ASP A 1 183 ? 6.284 3.595 17.538 1.00 72.69 183 ASP A CA 1
ATOM 1453 C C . ASP A 1 183 ? 5.485 3.386 18.826 1.00 72.69 183 ASP A C 1
ATOM 1455 O O . ASP A 1 183 ? 4.517 4.086 19.123 1.00 72.69 183 ASP A O 1
ATOM 1459 N N . ASN A 1 184 ? 5.916 2.411 19.618 1.00 66.62 184 ASN A N 1
ATOM 1460 C CA . ASN A 1 184 ? 5.418 2.213 20.966 1.00 66.62 184 ASN A CA 1
ATOM 1461 C C . ASN A 1 184 ? 6.288 3.012 21.942 1.00 66.62 184 ASN A C 1
ATOM 1463 O O . ASN A 1 184 ? 7.201 2.466 22.568 1.00 66.62 184 ASN A O 1
ATOM 1467 N N . ALA A 1 185 ? 6.001 4.305 22.090 1.00 61.53 185 ALA A N 1
ATOM 1468 C CA . ALA A 1 185 ? 6.642 5.135 23.102 1.00 61.53 185 ALA A CA 1
ATOM 1469 C C . ALA A 1 185 ? 6.069 4.801 24.490 1.00 61.53 185 ALA A C 1
ATOM 1471 O O . ALA A 1 185 ? 4.977 5.225 24.856 1.00 61.53 185 ALA A O 1
ATOM 1472 N N . THR A 1 186 ? 6.799 4.024 25.295 1.00 59.09 186 THR A N 1
ATOM 1473 C CA . THR A 1 186 ? 6.428 3.750 26.696 1.00 59.09 186 THR A CA 1
ATOM 1474 C C . THR A 1 186 ? 7.505 4.297 27.624 1.00 59.09 186 THR A C 1
ATOM 1476 O O . THR A 1 186 ? 8.679 3.950 27.500 1.00 59.09 186 THR A O 1
ATOM 1479 N N . GLY A 1 187 ? 7.128 5.179 28.557 1.00 57.84 187 GLY A N 1
ATOM 1480 C CA . GLY A 1 187 ? 8.068 5.748 29.533 1.00 57.84 187 GLY A CA 1
ATOM 1481 C C . GLY A 1 187 ? 9.212 6.568 28.915 1.00 57.84 187 GLY A C 1
ATOM 1482 O O . GLY A 1 187 ? 10.324 6.548 29.439 1.00 57.84 187 GLY A O 1
ATOM 1483 N N . GLY A 1 188 ? 8.966 7.249 27.788 1.00 58.88 188 GLY A N 1
ATOM 1484 C CA . GLY A 1 188 ? 9.944 8.120 27.120 1.00 58.88 188 GLY A CA 1
ATOM 1485 C C . GLY A 1 188 ? 10.986 7.405 26.248 1.00 58.88 188 GLY A C 1
ATOM 1486 O O . GLY A 1 188 ? 11.928 8.048 25.791 1.00 58.88 188 GLY A O 1
ATOM 1487 N N . LYS A 1 189 ? 10.845 6.093 26.010 1.00 62.81 189 LYS A N 1
ATOM 1488 C CA . LYS A 1 189 ? 11.675 5.334 25.061 1.00 62.81 189 LYS A CA 1
ATOM 1489 C C . LYS A 1 189 ? 10.819 4.857 23.890 1.00 62.81 189 LYS A C 1
ATOM 1491 O O . LYS A 1 189 ? 9.899 4.070 24.106 1.00 62.81 189 LYS A O 1
ATOM 1496 N N . SER A 1 190 ? 11.145 5.308 22.680 1.00 64.81 190 SER A N 1
ATOM 1497 C CA . SER A 1 190 ? 10.542 4.805 21.442 1.00 64.81 190 SER A CA 1
ATOM 1498 C C . SER A 1 190 ? 10.966 3.364 21.184 1.00 64.81 190 SER A C 1
ATOM 1500 O O . SER A 1 190 ? 12.143 3.008 21.322 1.00 64.81 190 SER A O 1
ATOM 1502 N N . ARG A 1 191 ? 10.004 2.526 20.804 1.00 70.06 191 ARG A N 1
ATOM 1503 C CA . ARG A 1 191 ? 10.242 1.149 20.374 1.00 70.06 191 ARG A CA 1
ATOM 1504 C C . ARG A 1 191 ? 9.433 0.889 19.117 1.00 70.06 191 ARG A C 1
ATOM 1506 O O . ARG A 1 191 ? 8.226 0.674 19.183 1.00 70.06 191 ARG A O 1
ATOM 1513 N N . PHE A 1 192 ? 10.134 0.811 17.994 1.00 75.06 192 PHE A N 1
ATOM 1514 C CA . PHE A 1 192 ? 9.524 0.489 16.714 1.00 75.06 192 PHE A CA 1
ATOM 1515 C C . PHE A 1 192 ? 9.173 -0.995 16.638 1.00 75.06 192 PHE A C 1
ATOM 1517 O O . PHE A 1 192 ? 9.974 -1.869 16.982 1.00 75.06 192 PHE A O 1
ATOM 1524 N N . THR A 1 193 ? 7.943 -1.267 16.221 1.00 79.25 193 THR A N 1
ATOM 1525 C CA . THR A 1 193 ? 7.454 -2.608 15.912 1.00 79.25 193 THR A CA 1
ATOM 1526 C C . THR A 1 193 ? 7.120 -2.666 14.434 1.00 79.25 193 THR A C 1
ATOM 1528 O O . THR A 1 193 ? 6.275 -1.902 13.971 1.00 79.25 193 THR A O 1
ATOM 1531 N N . ASP A 1 194 ? 7.765 -3.581 13.714 1.00 84.31 194 ASP A N 1
ATOM 1532 C CA . ASP A 1 194 ? 7.449 -3.841 12.312 1.00 84.31 194 ASP A CA 1
ATOM 1533 C C . ASP A 1 194 ? 6.064 -4.485 12.215 1.00 84.31 194 ASP A C 1
ATOM 1535 O O . ASP A 1 194 ? 5.791 -5.508 12.855 1.00 84.31 194 ASP A O 1
ATOM 1539 N N . ILE A 1 195 ? 5.197 -3.899 11.393 1.00 87.56 195 ILE A N 1
ATOM 1540 C CA . ILE A 1 195 ? 3.878 -4.433 11.069 1.00 87.56 195 ILE A CA 1
ATOM 1541 C C . ILE A 1 195 ? 3.857 -4.767 9.584 1.00 87.56 195 ILE A C 1
ATOM 1543 O O . ILE A 1 195 ? 3.966 -3.903 8.715 1.00 87.56 195 ILE A O 1
ATOM 1547 N N . VAL A 1 196 ? 3.656 -6.047 9.291 1.00 91.00 196 VAL A N 1
ATOM 1548 C CA . VAL A 1 196 ? 3.430 -6.534 7.933 1.00 91.00 196 VAL A CA 1
ATOM 1549 C C . VAL A 1 196 ? 1.934 -6.527 7.662 1.00 91.00 196 VAL A C 1
ATOM 1551 O O . VAL A 1 196 ? 1.176 -7.257 8.303 1.00 91.00 196 VAL A O 1
ATOM 1554 N N . GLN A 1 197 ? 1.505 -5.728 6.692 1.00 93.12 197 GLN A N 1
ATOM 1555 C CA . GLN A 1 197 ? 0.105 -5.605 6.303 1.00 93.12 197 GLN A CA 1
ATOM 1556 C C . GLN A 1 197 ? -0.110 -6.204 4.921 1.00 93.12 197 GLN A C 1
ATOM 1558 O O . GLN A 1 197 ? 0.500 -5.793 3.937 1.00 93.12 197 GLN A O 1
ATOM 1563 N N . ILE A 1 198 ? -0.972 -7.209 4.857 1.00 93.44 198 ILE A N 1
ATOM 1564 C CA . ILE A 1 198 ? -1.175 -8.046 3.683 1.00 93.44 198 ILE A CA 1
ATOM 1565 C C . ILE A 1 198 ? -2.495 -7.657 3.049 1.00 93.44 198 ILE A C 1
ATOM 1567 O O . ILE A 1 198 ? -3.570 -7.842 3.624 1.00 93.44 198 ILE A O 1
ATOM 1571 N N . PHE A 1 199 ? -2.400 -7.168 1.827 1.00 95.12 199 PHE A N 1
ATOM 1572 C CA . PHE A 1 199 ? -3.520 -6.830 0.987 1.00 95.12 199 PHE A CA 1
ATOM 1573 C C . PHE A 1 199 ? -3.708 -7.877 -0.101 1.00 95.12 199 PHE A C 1
ATOM 1575 O O . PHE A 1 199 ? -2.751 -8.366 -0.706 1.00 95.12 199 PHE A O 1
ATOM 1582 N N . ARG A 1 200 ? -4.968 -8.168 -0.410 1.00 92.56 200 ARG A N 1
ATOM 1583 C CA . ARG A 1 200 ? -5.334 -9.025 -1.534 1.00 92.56 200 ARG A CA 1
ATOM 1584 C C . ARG A 1 200 ? -5.950 -8.199 -2.650 1.00 92.56 200 ARG A C 1
ATOM 1586 O O . ARG A 1 200 ? -6.862 -7.408 -2.405 1.00 92.56 200 ARG A O 1
ATOM 1593 N N . ARG A 1 201 ? -5.491 -8.432 -3.878 1.00 93.75 201 ARG A N 1
ATOM 1594 C CA . ARG A 1 201 ? -6.110 -7.893 -5.085 1.00 93.75 201 ARG A CA 1
ATOM 1595 C C . ARG A 1 201 ? -7.522 -8.450 -5.244 1.00 93.75 201 ARG A C 1
ATOM 1597 O O . ARG A 1 201 ? -7.748 -9.653 -5.113 1.00 93.75 201 ARG A O 1
ATOM 1604 N N . THR A 1 202 ? -8.463 -7.580 -5.575 1.00 87.50 202 THR A N 1
ATOM 1605 C CA . THR A 1 202 ? -9.847 -7.939 -5.887 1.00 87.50 202 THR A CA 1
ATOM 1606 C C . THR A 1 202 ? -10.269 -7.345 -7.228 1.00 87.50 202 THR A C 1
ATOM 1608 O O . THR A 1 202 ? -9.834 -6.260 -7.607 1.00 87.50 202 THR A O 1
ATOM 1611 N N . SER A 1 203 ? -11.117 -8.075 -7.955 1.00 69.81 203 SER A N 1
ATOM 1612 C CA . SER A 1 203 ? -11.669 -7.675 -9.254 1.00 69.81 203 SER A CA 1
ATOM 1613 C C . SER A 1 203 ? -12.852 -6.709 -9.146 1.00 69.81 203 SER A C 1
ATOM 1615 O O . SER A 1 203 ? -13.370 -6.268 -10.168 1.00 69.81 203 SER A O 1
ATOM 1617 N N . SER A 1 204 ? -13.326 -6.395 -7.934 1.00 51.69 204 SER A N 1
ATOM 1618 C CA . SER A 1 204 ? -14.543 -5.603 -7.755 1.00 51.69 204 SER A CA 1
ATOM 1619 C C . SER A 1 204 ? -14.577 -4.788 -6.460 1.00 51.69 204 SER A C 1
ATOM 1621 O O . SER A 1 204 ? -13.956 -5.086 -5.434 1.00 51.69 204 SER A O 1
ATOM 1623 N N . THR A 1 205 ? -15.399 -3.745 -6.501 1.00 40.81 205 THR A N 1
ATOM 1624 C CA . THR A 1 205 ? -15.852 -2.861 -5.418 1.00 40.81 205 THR A CA 1
ATOM 1625 C C . THR A 1 205 ? -16.547 -3.574 -4.234 1.00 40.81 205 THR A C 1
ATOM 1627 O O . THR A 1 205 ? -17.099 -2.908 -3.370 1.00 40.81 205 THR A O 1
ATOM 1630 N N . VAL A 1 206 ? -16.403 -4.894 -4.069 1.00 39.44 206 VAL A N 1
ATOM 1631 C CA . VAL A 1 206 ? -17.030 -5.713 -3.013 1.00 39.44 206 VAL A CA 1
ATOM 1632 C C . VAL A 1 206 ? -16.586 -5.347 -1.585 1.00 39.44 206 VAL A C 1
ATOM 1634 O O . VAL A 1 206 ? -15.394 -5.154 -1.316 1.00 39.44 206 VAL A O 1
ATOM 1637 N N . LYS A 1 207 ? -17.605 -5.233 -0.718 1.00 37.34 207 LYS A N 1
ATOM 1638 C CA . LYS A 1 207 ? -17.582 -5.117 0.748 1.00 37.34 207 LYS A CA 1
ATOM 1639 C C . LYS A 1 207 ? -17.013 -6.398 1.368 1.00 37.34 207 LYS A C 1
ATOM 1641 O O . LYS A 1 207 ? -17.337 -7.470 0.874 1.00 37.34 207 LYS A O 1
ATOM 1646 N N . THR A 1 208 ? -16.175 -6.237 2.395 1.00 36.22 208 THR A N 1
ATOM 1647 C CA . THR A 1 208 ? -15.807 -7.214 3.446 1.00 36.22 208 THR A CA 1
ATOM 1648 C C . THR A 1 208 ? -16.023 -8.694 3.105 1.00 36.22 208 THR A C 1
ATOM 1650 O O . THR A 1 208 ? -17.145 -9.183 3.026 1.00 36.22 208 THR A O 1
ATOM 1653 N N . TRP A 1 209 ? -14.920 -9.412 2.911 1.00 39.94 209 TRP A N 1
ATOM 1654 C CA . TRP A 1 209 ? -14.910 -10.840 2.614 1.00 39.94 209 TRP A CA 1
ATOM 1655 C C . TRP A 1 209 ? -14.974 -11.677 3.905 1.00 39.94 209 TRP A C 1
ATOM 1657 O O . TRP A 1 209 ? -14.106 -11.519 4.758 1.00 39.94 209 TRP A O 1
ATOM 1667 N N . ASP A 1 210 ? -15.951 -12.590 3.997 1.00 35.97 210 ASP A 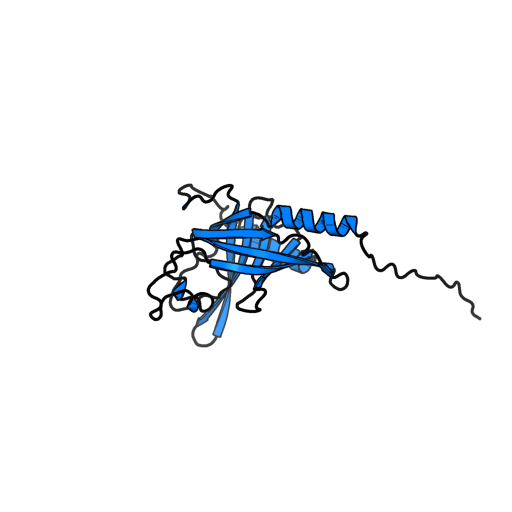N 1
ATOM 1668 C CA . ASP A 1 210 ? -16.199 -13.511 5.130 1.00 35.97 210 ASP A CA 1
ATOM 1669 C C . ASP A 1 210 ? -15.572 -14.916 4.944 1.00 35.97 210 ASP A C 1
ATOM 1671 O O . ASP A 1 210 ? -16.058 -15.910 5.481 1.00 35.97 210 ASP A O 1
ATOM 1675 N N . GLY A 1 211 ? -14.525 -15.056 4.128 1.00 35.84 211 GLY A N 1
ATOM 1676 C CA . GLY A 1 211 ? -13.854 -16.349 3.950 1.00 35.84 211 GLY A CA 1
ATOM 1677 C C . GLY A 1 211 ? -12.628 -16.529 4.851 1.00 35.84 211 GLY A C 1
ATOM 1678 O O . GLY A 1 211 ? -12.053 -15.577 5.367 1.00 35.84 211 GLY A O 1
ATOM 1679 N N . ASP A 1 212 ? -12.167 -17.769 5.005 1.00 38.84 212 ASP A N 1
ATOM 1680 C CA . ASP A 1 212 ? -10.961 -18.088 5.779 1.00 38.84 212 ASP A CA 1
ATOM 1681 C C . ASP A 1 212 ? -9.690 -17.917 4.924 1.00 38.84 212 ASP A C 1
ATOM 1683 O O . ASP A 1 212 ? -9.212 -18.863 4.288 1.00 38.84 212 ASP A O 1
ATOM 1687 N N . PHE A 1 213 ? -9.101 -16.715 4.884 1.00 42.34 213 PHE A N 1
ATOM 1688 C CA . PHE A 1 213 ? -7.782 -16.520 4.264 1.00 42.34 213 PHE A CA 1
ATOM 1689 C C . PHE A 1 213 ? -6.733 -16.951 5.274 1.00 42.34 213 PHE A C 1
ATOM 1691 O O . PHE A 1 213 ? -6.428 -16.256 6.245 1.00 42.34 213 PHE A O 1
ATOM 1698 N N . ARG A 1 214 ? -6.166 -18.132 5.047 1.00 51.62 214 ARG A N 1
ATOM 1699 C CA . ARG A 1 214 ? -5.114 -18.669 5.902 1.00 51.62 214 ARG A CA 1
ATOM 1700 C C . ARG A 1 214 ? -3.768 -18.150 5.426 1.00 51.62 214 ARG A C 1
ATOM 1702 O O . ARG A 1 214 ? -3.133 -18.754 4.568 1.00 51.62 214 ARG A O 1
ATOM 1709 N N . VAL A 1 215 ? -3.314 -17.046 6.017 1.00 49.88 215 VAL A N 1
ATOM 1710 C CA . VAL A 1 215 ? -1.878 -16.731 5.998 1.00 49.88 215 VAL A CA 1
ATOM 1711 C C . VAL A 1 215 ? -1.154 -17.877 6.704 1.00 49.88 215 VAL A C 1
ATOM 1713 O O . VAL A 1 215 ? -1.547 -18.198 7.834 1.00 49.88 215 VAL A O 1
ATOM 1716 N N . PRO A 1 216 ? -0.137 -18.498 6.078 1.00 54.94 216 PRO A N 1
ATOM 1717 C CA . PRO A 1 216 ? 0.673 -19.512 6.733 1.00 54.94 216 PRO A CA 1
ATOM 1718 C C . PRO A 1 216 ? 1.126 -19.005 8.101 1.00 54.94 216 PRO A C 1
ATOM 1720 O O . PRO A 1 216 ? 1.627 -17.886 8.228 1.00 54.94 216 PRO A O 1
ATOM 1723 N N . ALA A 1 217 ? 0.899 -19.801 9.147 1.00 56.12 217 ALA A N 1
ATOM 1724 C CA . ALA A 1 217 ? 1.412 -19.462 10.466 1.00 56.12 217 ALA A CA 1
ATOM 1725 C C . ALA A 1 217 ? 2.928 -19.264 10.373 1.00 56.12 217 ALA A C 1
ATOM 1727 O O . ALA A 1 217 ? 3.595 -20.008 9.647 1.00 56.12 217 ALA A O 1
ATOM 1728 N N . ALA A 1 218 ? 3.448 -18.284 11.121 1.00 60.16 218 ALA A N 1
ATOM 1729 C CA . ALA A 1 218 ? 4.880 -18.046 11.207 1.00 60.16 218 ALA A CA 1
ATOM 1730 C C . ALA A 1 218 ? 5.595 -19.380 11.457 1.00 60.16 218 ALA A C 1
ATOM 1732 O O . ALA A 1 218 ? 5.310 -20.050 12.457 1.00 60.16 218 ALA A O 1
ATOM 1733 N N . LYS A 1 219 ? 6.480 -19.804 10.545 1.00 59.22 219 LYS A N 1
ATOM 1734 C CA . LYS A 1 219 ? 7.273 -21.018 10.777 1.00 59.22 219 LYS A CA 1
ATOM 1735 C C . LYS A 1 219 ? 8.043 -20.817 12.080 1.00 59.22 219 LYS A C 1
ATOM 1737 O O . LYS A 1 219 ? 8.859 -19.902 12.172 1.00 59.22 219 LYS A O 1
ATOM 1742 N N . LYS A 1 220 ? 7.769 -21.650 13.092 1.00 44.72 220 LYS A N 1
ATOM 1743 C CA . LYS A 1 220 ? 8.546 -21.628 14.336 1.00 44.72 220 LYS A CA 1
ATOM 1744 C C . LYS A 1 220 ? 10.020 -21.818 13.965 1.00 44.72 220 LYS A C 1
ATOM 1746 O O . LYS A 1 220 ? 10.301 -22.721 13.170 1.00 44.72 220 LYS A O 1
ATOM 1751 N N . PRO A 1 221 ? 10.948 -21.008 14.502 1.00 41.12 221 PRO A N 1
ATOM 1752 C CA . PRO A 1 221 ? 12.362 -21.277 14.315 1.00 41.12 221 PRO A CA 1
ATOM 1753 C C . PRO A 1 221 ? 12.627 -22.694 14.824 1.00 41.12 221 PRO A C 1
ATOM 1755 O O . PRO A 1 221 ? 12.282 -23.031 15.958 1.00 41.12 221 PRO A O 1
ATOM 1758 N N . SER A 1 222 ? 13.151 -23.554 13.952 1.00 45.53 222 SER A N 1
ATOM 1759 C CA . SER A 1 222 ? 13.591 -24.884 14.354 1.00 45.53 222 SER A CA 1
ATOM 1760 C C . SER A 1 222 ? 14.725 -24.688 15.351 1.00 45.53 222 SER A C 1
ATOM 1762 O O . SER A 1 222 ? 15.801 -24.233 14.960 1.00 45.53 222 SER A O 1
ATOM 1764 N N . GLY A 1 223 ? 14.461 -24.957 16.629 1.00 41.19 223 GLY A N 1
ATOM 1765 C CA . GLY A 1 223 ? 15.479 -24.900 17.669 1.00 41.19 223 GLY A CA 1
ATOM 1766 C C . GLY A 1 223 ? 16.661 -25.788 17.285 1.00 41.19 223 GLY A C 1
ATOM 1767 O O . GLY A 1 223 ? 16.479 -26.967 16.975 1.00 41.19 223 GLY A O 1
ATOM 1768 N N . ARG A 1 224 ? 17.848 -25.191 17.266 1.00 36.56 224 ARG A N 1
ATOM 1769 C CA . ARG A 1 224 ? 19.127 -25.874 17.425 1.00 36.56 224 ARG A CA 1
ATOM 1770 C C . ARG A 1 224 ? 19.754 -25.356 18.702 1.00 36.56 224 ARG A C 1
ATOM 1772 O O . ARG A 1 224 ? 19.630 -24.131 18.927 1.00 36.56 224 ARG A O 1
#

Sequence (224 aa):
MKRMLLATLALLACQMPVGAKEEACLQDRGLLEGTFVLVKSIPAVSIGESELDGTVFLDGQKISIAYHEGSCESWPSIQSRVSNYEMLFHPPFANEMCRQHLWEHWCDSERQKIPQKLIQRNMKVTVYDADEIEWKEVTRLLGPYGFAPGKKNYIVSFSDGSGPSYVFYFSGRDILINLAYLDNATGGKSRFTDIVQIFRRTSSTVKTWDGDFRVPAAKKPSGR

Organism: NCBI:txid3040346

pLDDT: mean 76.65, std 18.15, range [31.38, 95.5]

Radius of gyration: 20.83 Å; chains: 1; bounding box: 78×45×55 Å